Protein AF-0000000075267351 (afdb_homodimer)

Secondary structure (DSSP, 8-state):
----------EEEEEE-TT-HHHHHHHHHHHHHHHHTTTTSEEEEEETTT-HHHHHHTT--SSSEEEEE-SSS-PPEEE-S---HHHHHHHHHHHH-/----------EEEEEE-TT-HHHHHHHHHHHHHHHHTTTTSEEEEEETTT-HHHHHHTT--SSSEEEEE-SSSPPPEEE-S---HHHHHHHHHHHH-

Structure (mmCIF, N/CA/C/O backbone):
data_AF-0000000075267351-model_v1
#
loop_
_entity.id
_entity.type
_entity.pdbx_description
1 polymer 'Thioredoxin domain-containing protein'
#
loop_
_atom_site.group_PDB
_atom_site.id
_atom_site.type_symbol
_atom_site.label_atom_id
_atom_site.label_alt_id
_atom_site.label_comp_id
_atom_site.label_asym_id
_atom_site.label_entity_id
_atom_site.label_seq_id
_atom_site.pdbx_PDB_ins_code
_atom_site.Cartn_x
_atom_site.Cartn_y
_atom_site.Cartn_z
_atom_site.occupancy
_atom_site.B_iso_or_equiv
_atom_site.auth_seq_id
_atom_site.auth_comp_id
_atom_site.auth_asym_id
_atom_site.auth_atom_id
_atom_site.pdbx_PDB_model_num
ATOM 1 N N . MET A 1 1 ? -15.008 -10.492 29.344 1 23.08 1 MET A N 1
ATOM 2 C CA . MET A 1 1 ? -14.586 -9.211 28.797 1 23.08 1 MET A CA 1
ATOM 3 C C . MET A 1 1 ? -14.008 -9.391 27.391 1 23.08 1 MET A C 1
ATOM 5 O O . MET A 1 1 ? -13.094 -10.188 27.188 1 23.08 1 MET A O 1
ATOM 9 N N . LYS A 1 2 ? -14.828 -9.508 26.359 1 26.88 2 LYS A N 1
ATOM 10 C CA . LYS A 1 2 ? -14.609 -10.023 25.016 1 26.88 2 LYS A CA 1
ATOM 11 C C . LYS A 1 2 ? -13.398 -9.359 24.359 1 26.88 2 LYS A C 1
ATOM 13 O O . LYS A 1 2 ? -13.32 -8.133 24.297 1 26.88 2 LYS A O 1
ATOM 18 N N . GLU A 1 3 ? -12.188 -9.766 24.688 1 32.81 3 GLU A N 1
ATOM 19 C CA . GLU A 1 3 ? -10.93 -9.273 24.125 1 32.81 3 GLU A CA 1
ATOM 20 C C . GLU A 1 3 ? -11.078 -8.945 22.641 1 32.81 3 GLU A C 1
ATOM 22 O O . GLU A 1 3 ? -11.406 -9.82 21.844 1 32.81 3 GLU A O 1
ATOM 27 N N . ILE A 1 4 ? -11.812 -8.008 22.297 1 32.66 4 ILE A N 1
ATOM 28 C CA . ILE A 1 4 ? -12.008 -7.523 20.922 1 32.66 4 ILE A CA 1
ATOM 29 C C . ILE A 1 4 ? -10.68 -7.555 20.172 1 32.66 4 ILE A C 1
ATOM 31 O O . ILE A 1 4 ? -9.734 -6.852 20.547 1 32.66 4 ILE A O 1
ATOM 35 N N . ALA A 1 5 ? -10.172 -8.711 19.938 1 37.56 5 ALA A N 1
ATOM 36 C CA . ALA A 1 5 ? -8.992 -8.977 19.109 1 37.56 5 ALA A CA 1
ATOM 37 C C . ALA A 1 5 ? -8.781 -7.863 18.094 1 37.56 5 ALA A C 1
ATOM 39 O O . ALA A 1 5 ? -9.648 -7.609 17.25 1 37.56 5 ALA A O 1
ATOM 40 N N . ALA A 1 6 ? -8.344 -6.777 18.438 1 43.5 6 ALA A N 1
ATOM 41 C CA . ALA A 1 6 ? -7.973 -5.664 17.562 1 43.5 6 ALA A CA 1
ATOM 42 C C . ALA A 1 6 ? -7.484 -6.164 16.203 1 43.5 6 ALA A C 1
ATOM 44 O O . ALA A 1 6 ? -6.48 -6.879 16.125 1 43.5 6 ALA A O 1
ATOM 45 N N . ASN A 1 7 ? -8.297 -6.965 15.344 1 47.75 7 ASN A N 1
ATOM 46 C CA . ASN A 1 7 ? -8.086 -7.66 14.078 1 47.75 7 ASN A CA 1
ATOM 47 C C . ASN A 1 7 ? -7.18 -6.863 13.148 1 47.75 7 ASN A C 1
ATOM 49 O O . ASN A 1 7 ? -7.66 -6.07 12.336 1 47.75 7 ASN A O 1
ATOM 53 N N . ASN A 1 8 ? -5.965 -6.547 13.492 1 60 8 ASN A N 1
ATOM 54 C CA . ASN A 1 8 ? -5 -5.883 12.617 1 60 8 ASN A CA 1
ATOM 55 C C . ASN A 1 8 ? -4.699 -6.715 11.383 1 60 8 ASN A C 1
ATOM 57 O O . ASN A 1 8 ? -4.344 -7.891 11.484 1 60 8 ASN A O 1
ATOM 61 N N . VAL A 1 9 ? -5.227 -6.297 10.133 1 77.75 9 VAL A N 1
ATOM 62 C CA . VAL A 1 9 ? -4.98 -6.977 8.867 1 77.75 9 VAL A CA 1
ATOM 63 C C . VAL A 1 9 ? -3.607 -6.578 8.328 1 77.75 9 VAL A C 1
ATOM 65 O O . VAL A 1 9 ? -3.318 -5.391 8.164 1 77.75 9 VAL A O 1
ATOM 68 N N . PRO A 1 10 ? -2.611 -7.523 8.266 1 86.94 10 PRO A N 1
ATOM 69 C CA . PRO A 1 10 ? -1.289 -7.195 7.727 1 86.94 10 PRO A CA 1
ATOM 70 C C . PRO A 1 10 ? -1.344 -6.719 6.277 1 86.94 10 PRO A C 1
ATOM 72 O O . PRO A 1 10 ? -2.377 -6.852 5.617 1 86.94 10 PRO A O 1
ATOM 75 N N . TRP A 1 11 ? -0.287 -6.051 5.879 1 89.75 11 TRP A N 1
ATOM 76 C CA . TRP A 1 11 ? -0.122 -5.617 4.496 1 89.75 11 TRP A CA 1
ATOM 77 C C . TRP A 1 11 ? 0.966 -6.426 3.797 1 89.75 11 TRP A C 1
ATOM 79 O O . TRP A 1 11 ? 2.074 -6.566 4.316 1 89.75 11 TRP A O 1
ATOM 89 N N . PHE A 1 12 ? 0.62 -7.062 2.693 1 94.62 12 PHE A N 1
ATOM 90 C CA . PHE A 1 12 ? 1.574 -7.652 1.761 1 94.62 12 PHE A CA 1
ATOM 91 C C . PHE A 1 12 ? 1.818 -6.719 0.58 1 94.62 12 PHE A C 1
ATOM 93 O O . PHE A 1 12 ? 0.937 -6.531 -0.262 1 94.62 12 PHE A O 1
ATOM 100 N N . ILE A 1 13 ? 3.051 -6.113 0.562 1 96.25 13 ILE A N 1
ATOM 101 C CA . ILE A 1 13 ? 3.342 -5.004 -0.339 1 96.25 13 ILE A CA 1
ATOM 102 C C . ILE A 1 13 ? 4.332 -5.453 -1.408 1 96.25 13 ILE A C 1
ATOM 104 O O . ILE A 1 13 ? 5.344 -6.09 -1.098 1 96.25 13 ILE A O 1
ATOM 108 N N . LYS A 1 14 ? 3.982 -5.152 -2.645 1 98.12 14 LYS A N 1
ATOM 109 C CA . LYS A 1 14 ? 4.898 -5.297 -3.773 1 98.12 14 LYS A CA 1
ATOM 110 C C . LYS A 1 14 ? 5.578 -3.973 -4.105 1 98.12 14 LYS A C 1
ATOM 112 O O . LYS A 1 14 ? 4.914 -3.018 -4.52 1 98.12 14 LYS A O 1
ATOM 117 N N . PHE A 1 15 ? 6.859 -3.928 -3.875 1 98.06 15 PHE A N 1
ATOM 118 C CA . PHE A 1 15 ? 7.66 -2.814 -4.371 1 98.06 15 PHE A CA 1
ATOM 119 C C . PHE A 1 15 ? 8.094 -3.055 -5.812 1 98.06 15 PHE A C 1
ATOM 121 O O . PHE A 1 15 ? 8.695 -4.082 -6.121 1 98.06 15 PHE A O 1
ATOM 128 N N . TYR A 1 16 ? 7.773 -2.033 -6.672 1 97.69 16 TYR A N 1
ATOM 129 C CA . TYR A 1 16 ? 7.984 -2.299 -8.086 1 97.69 16 TYR A CA 1
ATOM 130 C C . TYR A 1 16 ? 8.383 -1.027 -8.828 1 97.69 16 TYR A C 1
ATOM 132 O O . TYR A 1 16 ? 8.438 0.052 -8.234 1 97.69 16 TYR A O 1
ATOM 140 N N . ALA A 1 17 ? 8.719 -1.258 -10.117 1 96.69 17 ALA A N 1
ATOM 141 C CA . ALA A 1 17 ? 8.852 -0.203 -11.117 1 96.69 17 ALA A CA 1
ATOM 142 C C . ALA A 1 17 ? 7.992 -0.497 -12.344 1 96.69 17 ALA A C 1
ATOM 144 O O . ALA A 1 17 ? 7.867 -1.651 -12.758 1 96.69 17 ALA A O 1
ATOM 145 N N . PRO A 1 18 ? 7.457 0.605 -12.906 1 93.62 18 PRO A N 1
ATOM 146 C CA . PRO A 1 18 ? 6.551 0.377 -14.039 1 93.62 18 PRO A CA 1
ATOM 147 C C . PRO A 1 18 ? 7.242 -0.29 -15.227 1 93.62 18 PRO A C 1
ATOM 149 O O . PRO A 1 18 ? 6.582 -0.925 -16.047 1 93.62 18 PRO A O 1
ATOM 152 N N . TRP A 1 19 ? 8.438 -0.189 -15.367 1 95.38 19 TRP A N 1
ATOM 153 C CA . TRP A 1 19 ? 9.172 -0.679 -16.516 1 95.38 19 TRP A CA 1
ATOM 154 C C . TRP A 1 19 ? 9.758 -2.061 -16.25 1 95.38 19 TRP A C 1
ATOM 156 O O . TRP A 1 19 ? 10.414 -2.645 -17.109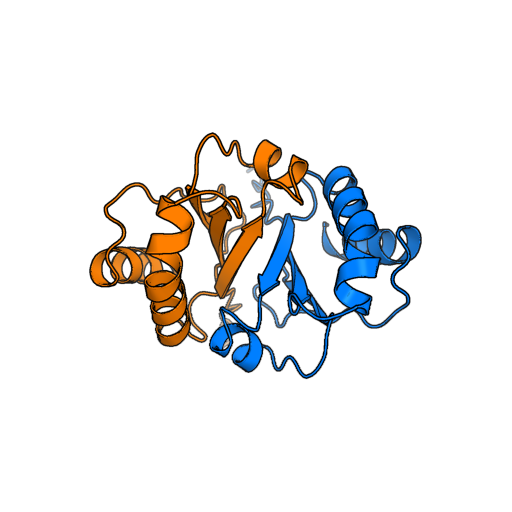 1 95.38 19 TRP A O 1
ATOM 166 N N . CYS A 1 20 ? 9.625 -2.629 -15.188 1 97.19 20 CYS A N 1
ATOM 167 C CA . CYS A 1 20 ? 10.227 -3.902 -14.812 1 97.19 20 CYS A CA 1
ATOM 168 C C . CYS A 1 20 ? 9.43 -5.07 -15.391 1 97.19 20 CYS A C 1
ATOM 170 O O . CYS A 1 20 ? 8.266 -5.262 -15.055 1 97.19 20 CYS A O 1
ATOM 172 N N . PRO A 1 21 ? 10.055 -5.91 -16.203 1 97.88 21 PRO A N 1
ATOM 173 C CA . PRO A 1 21 ? 9.32 -7.008 -16.844 1 97.88 21 PRO A CA 1
ATOM 174 C C . PRO A 1 21 ? 8.859 -8.062 -15.836 1 97.88 21 PRO A C 1
ATOM 176 O O . PRO A 1 21 ? 7.754 -8.602 -15.969 1 97.88 21 PRO A O 1
ATOM 179 N N . HIS A 1 22 ? 9.672 -8.422 -14.859 1 97.62 22 HIS A N 1
ATOM 180 C CA . HIS A 1 22 ? 9.266 -9.383 -13.844 1 97.62 22 HIS A CA 1
ATOM 181 C C . HIS A 1 22 ? 8.086 -8.859 -13.031 1 97.62 22 HIS A C 1
ATOM 183 O O . HIS A 1 22 ? 7.254 -9.633 -12.555 1 97.62 22 HIS A O 1
ATOM 189 N N . CYS A 1 23 ? 8.008 -7.605 -12.797 1 97.81 23 CYS A N 1
ATOM 190 C CA . CYS A 1 23 ? 6.871 -6.992 -12.117 1 97.81 23 CYS A CA 1
ATOM 191 C C . CYS A 1 23 ? 5.598 -7.145 -12.945 1 97.81 23 CYS A C 1
ATOM 193 O O . CYS A 1 23 ? 4.547 -7.504 -12.406 1 97.81 23 CYS A O 1
ATOM 195 N N . LYS A 1 24 ? 5.77 -6.863 -14.172 1 96.44 24 LYS A N 1
ATOM 196 C CA . LYS A 1 24 ? 4.613 -6.992 -15.062 1 96.44 24 LYS A CA 1
ATOM 197 C C . LYS A 1 24 ? 4.129 -8.438 -15.125 1 96.44 24 LYS A C 1
ATOM 199 O O . LYS A 1 24 ? 2.92 -8.688 -15.117 1 96.44 24 LYS A O 1
ATOM 204 N N . ASN A 1 25 ? 5.027 -9.344 -15.195 1 97.62 25 ASN A N 1
ATOM 205 C CA . ASN A 1 25 ? 4.68 -10.758 -15.242 1 97.62 25 ASN A CA 1
ATOM 206 C C . ASN A 1 25 ? 3.963 -11.203 -13.969 1 97.62 25 ASN A C 1
ATOM 208 O O . ASN A 1 25 ? 3.111 -12.094 -14.008 1 97.62 25 ASN A O 1
ATOM 212 N N . LEU A 1 26 ? 4.266 -10.648 -12.82 1 98.06 26 LEU A N 1
ATOM 213 C CA . LEU A 1 26 ? 3.707 -11.016 -11.531 1 98.06 26 LEU A CA 1
ATOM 214 C C . LEU A 1 26 ? 2.328 -10.391 -11.336 1 98.06 26 LEU A C 1
ATOM 216 O O . LEU A 1 26 ? 1.557 -10.836 -10.477 1 98.06 26 LEU A O 1
ATOM 220 N N . ALA A 1 27 ? 1.978 -9.453 -12.125 1 96.62 27 ALA A N 1
ATOM 221 C CA . ALA A 1 27 ? 0.805 -8.617 -11.891 1 96.62 27 ALA A CA 1
ATOM 222 C C . ALA A 1 27 ? -0.47 -9.453 -11.852 1 96.62 27 ALA A C 1
ATOM 224 O O . ALA A 1 27 ? -1.278 -9.328 -10.93 1 96.62 27 ALA A O 1
ATOM 225 N N . PRO A 1 28 ? -0.676 -10.383 -12.836 1 97.12 28 PRO A N 1
ATOM 226 C CA . PRO A 1 28 ? -1.907 -11.172 -12.773 1 97.12 28 PRO A CA 1
ATOM 227 C C . PRO A 1 28 ? -1.983 -12.047 -11.523 1 97.12 28 PRO A C 1
ATOM 229 O O . PRO A 1 28 ? -3.053 -12.18 -10.922 1 97.12 28 PRO A O 1
ATOM 232 N N . THR A 1 29 ? -0.921 -12.656 -11.141 1 98.31 29 THR A N 1
ATOM 233 C CA . THR A 1 29 ? -0.875 -13.484 -9.945 1 98.31 29 THR A CA 1
ATOM 234 C C . THR A 1 29 ? -1.127 -12.648 -8.695 1 98.31 29 THR A C 1
ATOM 236 O O . THR A 1 29 ? -1.833 -13.078 -7.781 1 98.31 29 THR A O 1
ATOM 239 N N . TRP A 1 30 ? -0.556 -11.484 -8.68 1 97.81 30 TRP A N 1
ATOM 240 C CA . TRP A 1 30 ? -0.737 -10.555 -7.566 1 97.81 30 TRP A CA 1
ATOM 241 C C . TRP A 1 30 ? -2.205 -10.18 -7.41 1 97.81 30 TRP A C 1
ATOM 243 O O . TRP A 1 30 ? -2.729 -10.148 -6.293 1 97.81 30 TRP A O 1
ATOM 253 N N . THR A 1 31 ? -2.855 -9.945 -8.523 1 96.56 31 THR A N 1
ATOM 254 C CA . THR A 1 31 ? -4.273 -9.602 -8.539 1 96.56 31 THR A CA 1
ATOM 255 C C . THR A 1 31 ? -5.117 -10.773 -8.039 1 96.56 31 THR A C 1
ATOM 257 O O . THR A 1 31 ? -6.023 -10.586 -7.227 1 96.56 31 THR A O 1
ATOM 260 N N . GLU A 1 32 ? -4.828 -11.93 -8.539 1 97.5 32 GLU A N 1
ATOM 261 C CA . GLU A 1 32 ? -5.559 -13.117 -8.109 1 97.5 32 GLU A CA 1
ATOM 262 C C . GLU A 1 32 ? -5.355 -13.383 -6.621 1 97.5 32 GLU A C 1
ATOM 264 O O . GLU A 1 32 ? -6.309 -13.688 -5.906 1 97.5 32 GLU A O 1
ATOM 269 N N . MET A 1 33 ? -4.16 -13.281 -6.137 1 97.81 33 MET A N 1
ATOM 270 C CA . MET A 1 33 ? -3.85 -13.461 -4.723 1 97.81 33 MET A CA 1
ATOM 271 C C . MET A 1 33 ? -4.656 -12.492 -3.859 1 97.81 33 MET A C 1
ATOM 273 O O . MET A 1 33 ? -5.227 -12.891 -2.84 1 97.81 33 MET A O 1
ATOM 277 N N . ALA A 1 34 ? -4.688 -11.25 -4.297 1 96.38 34 ALA A N 1
ATOM 278 C CA . ALA A 1 34 ? -5.426 -10.234 -3.551 1 96.38 34 ALA A CA 1
ATOM 279 C C . ALA A 1 34 ? -6.895 -10.633 -3.393 1 96.38 34 ALA A C 1
ATOM 281 O O . ALA A 1 34 ? -7.477 -10.453 -2.32 1 96.38 34 ALA A O 1
ATOM 282 N N . SER A 1 35 ? -7.453 -11.156 -4.426 1 95.75 35 SER A N 1
ATOM 283 C CA . SER A 1 35 ? -8.852 -11.57 -4.387 1 95.75 35 SER A CA 1
ATOM 284 C C . SER A 1 35 ? -9.07 -12.688 -3.371 1 95.75 35 SER A C 1
ATOM 286 O O . SER A 1 35 ? -10.094 -12.711 -2.682 1 95.75 35 SER A O 1
ATOM 288 N N . GLN A 1 36 ? -8.148 -13.492 -3.195 1 95.94 36 GLN A N 1
ATOM 289 C CA . GLN A 1 36 ? -8.289 -14.648 -2.322 1 95.94 36 GLN A CA 1
ATOM 290 C C . GLN A 1 36 ? -7.988 -14.289 -0.871 1 95.94 36 GLN A C 1
ATOM 292 O O . GLN A 1 36 ? -8.359 -15.016 0.049 1 95.94 36 GLN A O 1
ATOM 297 N N . LEU A 1 37 ? -7.324 -13.203 -0.691 1 94.44 37 LEU A N 1
ATOM 298 C CA . LEU A 1 37 ? -6.891 -12.82 0.649 1 94.44 37 LEU A CA 1
ATOM 299 C C . LEU A 1 37 ? -7.82 -11.766 1.241 1 94.44 37 LEU A C 1
ATOM 301 O O . LEU A 1 37 ? -7.523 -11.188 2.289 1 94.44 37 LEU A O 1
ATOM 305 N N . ARG A 1 38 ? -8.844 -11.508 0.549 1 88.75 38 ARG A N 1
ATOM 306 C CA . ARG A 1 38 ? -9.773 -10.461 0.962 1 88.75 38 ARG A CA 1
ATOM 307 C C . ARG A 1 38 ? -10.117 -10.586 2.441 1 88.75 38 ARG A C 1
ATOM 309 O O . ARG A 1 38 ? -10.492 -11.664 2.908 1 88.75 38 ARG A O 1
ATOM 316 N N . GLY A 1 39 ? -9.906 -9.516 3.141 1 83.94 39 GLY A N 1
ATOM 317 C CA . GLY A 1 39 ? -10.289 -9.477 4.543 1 83.94 39 GLY A CA 1
ATOM 318 C C . GLY A 1 39 ? -9.258 -10.102 5.461 1 83.94 39 GLY A C 1
ATOM 319 O O . GLY A 1 39 ? -9.359 -9.984 6.684 1 83.94 39 GLY A O 1
ATOM 320 N N . GLN A 1 40 ? -8.25 -10.766 5.016 1 87.44 40 GLN A N 1
ATOM 321 C CA . GLN A 1 40 ? -7.262 -11.477 5.82 1 87.44 40 GLN A CA 1
ATOM 322 C C . GLN A 1 40 ? -5.906 -10.773 5.766 1 87.44 40 GLN A C 1
ATOM 324 O O . GLN A 1 40 ? -5.215 -10.672 6.781 1 87.44 40 GLN A O 1
ATOM 329 N N . VAL A 1 41 ? -5.508 -10.414 4.602 1 90.56 41 VAL A N 1
ATOM 330 C CA . VAL A 1 41 ? -4.266 -9.695 4.32 1 90.56 41 VAL A CA 1
ATOM 331 C C . VAL A 1 41 ? -4.527 -8.586 3.307 1 90.56 41 VAL A C 1
ATOM 333 O O . VAL A 1 41 ? -5.16 -8.82 2.273 1 90.56 41 VAL A O 1
ATOM 336 N N . ASN A 1 42 ? -4.152 -7.418 3.637 1 88.88 42 ASN A N 1
ATOM 337 C CA . ASN A 1 42 ? -4.176 -6.355 2.635 1 88.88 42 ASN A CA 1
ATOM 338 C C . ASN A 1 42 ? -3.047 -6.523 1.621 1 88.88 42 ASN A C 1
ATOM 340 O O . ASN A 1 42 ? -1.92 -6.859 1.989 1 88.88 42 ASN A O 1
ATOM 344 N N . VAL A 1 43 ? -3.463 -6.336 0.381 1 94.25 43 VAL A N 1
ATOM 345 C CA . VAL A 1 43 ? -2.48 -6.402 -0.695 1 94.25 43 VAL A CA 1
ATOM 346 C C . VAL A 1 43 ? -2.332 -5.027 -1.346 1 94.25 43 VAL A C 1
ATOM 348 O O . VAL A 1 43 ? -3.328 -4.371 -1.655 1 94.25 43 VAL A O 1
ATOM 351 N N . GLY A 1 44 ? -1.095 -4.539 -1.449 1 94.88 44 GLY A N 1
ATOM 352 C CA . GLY A 1 44 ? -0.835 -3.24 -2.049 1 94.88 44 GLY A CA 1
ATOM 353 C C . GLY A 1 44 ? 0.464 -3.193 -2.832 1 94.88 44 GLY A C 1
ATOM 354 O O . GLY A 1 44 ? 1.121 -4.219 -3.016 1 94.88 44 GLY A O 1
ATOM 355 N N . GLU A 1 45 ? 0.746 -2.01 -3.35 1 95.44 45 GLU A N 1
ATOM 356 C CA . GLU A 1 45 ? 1.968 -1.798 -4.121 1 95.44 45 GLU A CA 1
ATOM 357 C C . GLU A 1 45 ? 2.58 -0.433 -3.82 1 95.44 45 GLU A C 1
ATOM 359 O O . GLU A 1 45 ? 1.873 0.5 -3.436 1 95.44 45 GLU A O 1
ATOM 364 N N . VAL A 1 46 ? 3.844 -0.425 -3.98 1 95.19 46 VAL A N 1
ATOM 365 C CA . VAL A 1 46 ? 4.598 0.825 -3.932 1 95.19 46 VAL A CA 1
ATOM 366 C C . VAL A 1 46 ? 5.438 0.973 -5.199 1 95.19 46 VAL A C 1
ATOM 368 O O . VAL A 1 46 ? 6.289 0.13 -5.484 1 95.19 46 VAL A O 1
ATOM 371 N N . ASN A 1 47 ? 5.137 2.062 -5.973 1 95.06 47 ASN A N 1
ATOM 372 C CA . ASN A 1 47 ? 5.941 2.436 -7.129 1 95.06 47 ASN A CA 1
ATOM 373 C C . ASN A 1 47 ? 7.227 3.15 -6.711 1 95.06 47 ASN A C 1
ATOM 375 O O . ASN A 1 47 ? 7.188 4.301 -6.273 1 95.06 47 ASN A O 1
ATOM 379 N N . CYS A 1 48 ? 8.328 2.545 -6.926 1 96.44 48 CYS A N 1
ATOM 380 C CA . CYS A 1 48 ? 9.594 3.078 -6.418 1 96.44 48 CYS A CA 1
ATOM 381 C C . CYS A 1 48 ? 10.086 4.223 -7.293 1 96.44 48 CYS A C 1
ATOM 383 O O . CYS A 1 48 ? 10.945 5 -6.875 1 96.44 48 CYS A O 1
ATOM 385 N N . ASP A 1 49 ? 9.562 4.324 -8.523 1 94.19 49 ASP A N 1
ATOM 386 C CA . ASP A 1 49 ? 9.859 5.508 -9.32 1 94.19 49 ASP A CA 1
ATOM 387 C C . ASP A 1 49 ? 9.164 6.742 -8.75 1 94.19 49 ASP A C 1
ATOM 389 O O . ASP A 1 49 ? 9.727 7.84 -8.758 1 94.19 49 ASP A O 1
ATOM 393 N N . ALA A 1 50 ? 8.016 6.543 -8.273 1 91.56 50 ALA A N 1
ATOM 394 C CA . ALA A 1 50 ? 7.195 7.645 -7.785 1 91.56 50 ALA A CA 1
ATOM 395 C C . ALA A 1 50 ? 7.516 7.957 -6.324 1 91.56 50 ALA A C 1
ATOM 397 O O . ALA A 1 50 ? 7.449 9.117 -5.902 1 91.56 50 ALA A O 1
ATOM 398 N N . LEU A 1 51 ? 7.816 6.934 -5.582 1 95.12 51 LEU A N 1
ATOM 399 C CA . LEU A 1 51 ? 8.031 7.07 -4.145 1 95.12 51 LEU A CA 1
ATOM 400 C C . LEU A 1 51 ? 9.406 6.547 -3.75 1 95.12 51 LEU A C 1
ATOM 402 O O . LEU A 1 51 ? 9.516 5.617 -2.949 1 95.12 51 LEU A O 1
ATOM 406 N N . PRO A 1 52 ? 10.43 7.203 -4.262 1 94.06 52 PRO A N 1
ATOM 407 C CA . PRO A 1 52 ? 11.781 6.688 -4.031 1 94.06 52 PRO A CA 1
ATOM 408 C C . PRO A 1 52 ? 12.164 6.672 -2.555 1 94.06 52 PRO A C 1
ATOM 410 O O . PRO A 1 52 ? 12.875 5.77 -2.107 1 94.06 52 PRO A O 1
ATOM 413 N N . THR A 1 53 ? 11.711 7.594 -1.752 1 91.94 53 THR A N 1
ATOM 414 C CA . THR A 1 53 ? 12.086 7.676 -0.346 1 91.94 53 THR A CA 1
ATOM 415 C C . THR A 1 53 ? 11.5 6.508 0.442 1 91.94 53 THR A C 1
ATOM 417 O O . THR A 1 53 ? 12.141 5.988 1.357 1 91.94 53 THR A O 1
ATOM 420 N N . VAL A 1 54 ? 10.281 6.152 0.167 1 92.56 54 VAL A N 1
ATOM 421 C CA . VAL A 1 54 ? 9.68 4.984 0.797 1 92.56 54 VAL A CA 1
ATOM 422 C C . VAL A 1 54 ? 10.5 3.738 0.483 1 92.56 54 VAL A C 1
ATOM 424 O O . VAL A 1 54 ? 10.82 2.953 1.38 1 92.56 54 VAL A O 1
ATOM 427 N N . CYS A 1 55 ? 10.898 3.621 -0.76 1 96.06 55 CYS A N 1
ATOM 428 C CA . CYS A 1 55 ? 11.656 2.451 -1.193 1 96.06 55 CYS A CA 1
ATOM 429 C C . CYS A 1 55 ? 13.047 2.443 -0.573 1 96.06 55 CYS A C 1
ATOM 431 O O . CYS A 1 55 ? 13.578 1.383 -0.241 1 96.06 55 CYS A O 1
ATOM 433 N N . GLU A 1 56 ? 13.609 3.607 -0.449 1 94.69 56 GLU A N 1
ATOM 434 C CA . GLU A 1 56 ? 14.883 3.713 0.251 1 94.69 56 GLU A CA 1
ATOM 435 C C . GLU A 1 56 ? 14.75 3.293 1.712 1 94.69 56 GLU A C 1
ATOM 437 O O . GLU A 1 56 ? 15.609 2.584 2.242 1 94.69 56 GLU A O 1
ATOM 442 N N . THR A 1 57 ? 13.727 3.67 2.395 1 91.06 57 THR A N 1
ATOM 443 C CA . THR A 1 57 ? 13.484 3.365 3.799 1 91.06 57 THR A CA 1
ATOM 444 C C . THR A 1 57 ? 13.461 1.858 4.031 1 91.06 57 THR A C 1
ATOM 446 O O . THR A 1 57 ? 13.945 1.374 5.055 1 91.06 57 THR A O 1
ATOM 449 N N . TYR A 1 58 ? 12.961 1.145 3.082 1 93.06 58 TYR A N 1
ATOM 450 C CA . TYR A 1 58 ? 12.812 -0.297 3.258 1 93.06 58 TYR A CA 1
ATOM 451 C C . TYR A 1 58 ? 13.891 -1.049 2.482 1 93.06 58 TYR A C 1
ATOM 453 O O . TYR A 1 58 ? 13.773 -2.254 2.254 1 93.06 58 TYR A O 1
ATOM 461 N N . GLU A 1 59 ? 14.867 -0.306 1.947 1 95.38 59 GLU A N 1
ATOM 462 C CA . GLU A 1 59 ? 16.078 -0.861 1.355 1 95.38 59 GLU A CA 1
ATOM 463 C C . GLU A 1 59 ? 15.758 -1.742 0.153 1 95.38 59 GLU A C 1
ATOM 465 O O . GLU A 1 59 ? 16.266 -2.859 0.041 1 95.38 59 GLU A O 1
ATOM 470 N N . ILE A 1 60 ? 14.945 -1.179 -0.666 1 97.25 60 ILE A N 1
ATOM 471 C CA . ILE A 1 60 ? 14.609 -1.891 -1.895 1 97.25 60 ILE A CA 1
ATOM 472 C C . ILE A 1 60 ? 15.773 -1.806 -2.875 1 97.25 60 ILE A C 1
ATOM 474 O O . ILE A 1 60 ? 16.188 -0.711 -3.27 1 97.25 60 ILE A O 1
ATOM 478 N N . ARG A 1 61 ? 16.312 -2.965 -3.336 1 96.56 61 ARG A N 1
ATOM 479 C CA . ARG A 1 61 ? 17.484 -3.008 -4.195 1 96.56 61 ARG A CA 1
ATOM 480 C C . ARG A 1 61 ? 17.156 -3.646 -5.539 1 96.56 61 ARG A C 1
ATOM 482 O O . ARG A 1 61 ? 18.016 -3.711 -6.426 1 96.56 61 ARG A O 1
ATOM 489 N N . GLY A 1 62 ? 15.984 -4.113 -5.738 1 97.5 62 GLY A N 1
ATOM 490 C CA . GLY A 1 62 ? 15.516 -4.758 -6.953 1 97.5 62 GLY A CA 1
ATOM 491 C C . GLY A 1 62 ? 14.008 -4.902 -7.008 1 97.5 62 GLY A C 1
ATOM 492 O O . GLY A 1 62 ? 13.32 -4.68 -6.008 1 97.5 62 GLY A O 1
ATOM 493 N N . PHE A 1 63 ? 13.586 -5.332 -8.289 1 97.94 63 PHE A N 1
ATOM 494 C CA . PHE A 1 63 ? 12.141 -5.398 -8.469 1 97.94 63 PHE A CA 1
ATOM 495 C C . PHE A 1 63 ? 11.734 -6.738 -9.07 1 97.94 63 PHE A C 1
ATOM 497 O O . PHE A 1 63 ? 12.469 -7.32 -9.867 1 97.94 63 PHE A O 1
ATOM 504 N N . PRO A 1 64 ? 10.547 -7.234 -8.727 1 98.44 64 PRO A N 1
ATOM 505 C CA . PRO A 1 64 ? 9.812 -6.77 -7.551 1 98.44 64 PRO A CA 1
ATOM 506 C C . PRO A 1 64 ? 10.422 -7.258 -6.242 1 98.44 64 PRO A C 1
ATOM 508 O O . PRO A 1 64 ? 11.094 -8.289 -6.215 1 98.44 64 PRO A O 1
ATOM 511 N N . THR A 1 65 ? 10.375 -6.449 -5.188 1 98.56 65 THR A N 1
ATOM 512 C CA . THR A 1 65 ? 10.594 -6.879 -3.811 1 98.56 65 THR A CA 1
ATOM 513 C C . THR A 1 65 ? 9.266 -6.969 -3.061 1 98.56 65 THR A C 1
ATOM 515 O O . THR A 1 65 ? 8.445 -6.055 -3.129 1 98.56 65 THR A O 1
ATOM 518 N N . LEU A 1 66 ? 9.008 -8.148 -2.455 1 98.25 66 LEU A N 1
ATOM 519 C CA . LEU A 1 66 ? 7.762 -8.414 -1.739 1 98.25 66 LEU A CA 1
ATOM 520 C C . LEU A 1 66 ? 8 -8.461 -0.234 1 98.25 66 LEU A C 1
ATOM 522 O O . LEU A 1 66 ? 8.867 -9.195 0.24 1 98.25 66 LEU A O 1
ATOM 526 N N . LYS A 1 67 ? 7.258 -7.633 0.579 1 95.94 67 LYS A N 1
ATOM 527 C CA . LYS A 1 67 ? 7.426 -7.594 2.029 1 95.94 67 LYS A CA 1
ATOM 528 C C . LYS A 1 67 ? 6.074 -7.656 2.738 1 95.94 67 LYS A C 1
ATOM 530 O O . LYS A 1 67 ? 5.105 -7.031 2.297 1 95.94 67 LYS A O 1
ATOM 535 N N . MET A 1 68 ? 6.055 -8.453 3.852 1 93.94 68 MET A N 1
ATOM 536 C CA . MET A 1 68 ? 4.906 -8.531 4.746 1 93.94 68 MET A CA 1
ATOM 537 C C . MET A 1 68 ? 5.078 -7.602 5.941 1 93.94 68 MET A C 1
ATOM 539 O O . MET A 1 68 ? 6.062 -7.703 6.68 1 93.94 68 MET A O 1
ATOM 543 N N . PHE A 1 69 ? 4.172 -6.672 5.961 1 88.19 69 PHE A N 1
ATOM 544 C CA . PHE A 1 69 ? 4.164 -5.75 7.09 1 88.19 69 PHE A CA 1
ATOM 545 C C . PHE A 1 69 ? 3.143 -6.188 8.133 1 88.19 69 PHE A C 1
ATOM 547 O O . PHE A 1 69 ? 1.954 -6.305 7.836 1 88.19 69 PHE A O 1
ATOM 554 N N . GLY A 1 70 ? 3.77 -6.594 9.336 1 76.25 70 GLY A N 1
ATOM 555 C CA . GLY A 1 70 ? 2.998 -7.234 10.391 1 76.25 70 GLY A CA 1
ATOM 556 C C . GLY A 1 70 ? 2.154 -6.258 11.188 1 76.25 70 GLY A C 1
ATOM 557 O O . GLY A 1 70 ? 2.154 -5.055 10.906 1 76.25 70 GLY A O 1
ATOM 558 N N . GLN A 1 71 ? 1.495 -6.973 12.055 1 62.84 71 GLN A N 1
ATOM 559 C CA . GLN A 1 71 ? 0.583 -6.34 13 1 62.84 71 GLN A CA 1
ATOM 560 C C . GLN A 1 71 ? 1.347 -5.68 14.141 1 62.84 71 GLN A C 1
ATOM 562 O O . GLN A 1 71 ? 0.917 -4.656 14.672 1 62.84 71 GLN A O 1
ATOM 567 N N . ASP A 1 72 ? 2.451 -6.363 14.398 1 57.75 72 ASP A N 1
ATOM 568 C CA . ASP A 1 72 ? 3.084 -5.984 15.664 1 57.75 72 ASP A CA 1
ATOM 569 C C . ASP A 1 72 ? 4.098 -4.863 15.453 1 57.75 72 ASP A C 1
ATOM 571 O O . ASP A 1 72 ? 4.82 -4.492 16.375 1 57.75 72 ASP A O 1
ATOM 575 N N . GLY A 1 73 ? 3.93 -4.137 14.367 1 56.72 73 GLY A N 1
ATOM 576 C CA . GLY A 1 73 ? 4.836 -3.012 14.195 1 56.72 73 GLY A CA 1
ATOM 577 C C . GLY A 1 73 ? 6.281 -3.434 14.016 1 56.72 73 GLY A C 1
ATOM 578 O O . GLY A 1 73 ? 7.188 -2.604 14.094 1 56.72 73 GLY A O 1
ATOM 579 N N . GLY A 1 74 ? 6.531 -4.762 13.969 1 65.38 74 GLY A N 1
ATOM 580 C CA . GLY A 1 74 ? 7.914 -5.164 13.773 1 65.38 74 GLY A CA 1
ATOM 581 C C . GLY A 1 74 ? 8.414 -4.922 12.359 1 65.38 74 GLY A C 1
ATOM 582 O O . GLY A 1 74 ? 7.734 -4.273 11.562 1 65.38 74 GLY A O 1
ATOM 583 N N . GLU A 1 75 ? 9.711 -5.141 12.094 1 80.5 75 GLU A N 1
ATOM 584 C CA . GLU A 1 75 ? 10.312 -5.09 10.766 1 80.5 75 GLU A CA 1
ATOM 585 C C . GLU A 1 75 ? 9.555 -5.977 9.781 1 80.5 75 GLU A C 1
ATOM 587 O O . GLU A 1 75 ? 9.133 -7.082 10.133 1 80.5 75 GLU A O 1
ATOM 592 N N . PRO A 1 76 ? 9.328 -5.387 8.586 1 89.44 76 PRO A N 1
ATOM 593 C CA . PRO A 1 76 ? 8.672 -6.238 7.586 1 89.44 76 PRO A CA 1
ATOM 594 C C . PRO A 1 76 ? 9.492 -7.48 7.246 1 89.44 76 PRO A C 1
ATOM 596 O O . PRO A 1 76 ? 10.719 -7.469 7.359 1 89.44 76 PRO A O 1
ATOM 599 N N . VAL A 1 77 ? 8.766 -8.516 6.93 1 92.69 77 VAL A N 1
ATOM 600 C CA . VAL A 1 77 ? 9.383 -9.766 6.484 1 92.69 77 VAL A CA 1
ATOM 601 C C . VAL A 1 77 ? 9.438 -9.797 4.961 1 92.69 77 VAL A C 1
ATOM 603 O O . VAL A 1 77 ? 8.414 -9.641 4.293 1 92.69 77 VAL A O 1
ATOM 606 N N . GLN A 1 78 ? 10.656 -10.031 4.445 1 96.06 78 GLN A N 1
ATOM 607 C CA . GLN A 1 78 ? 10.805 -10.094 2.996 1 96.06 78 GLN A CA 1
ATOM 608 C C . GLN A 1 78 ? 10.539 -11.5 2.477 1 96.06 78 GLN A C 1
ATOM 610 O O . GLN A 1 78 ? 11.008 -12.484 3.055 1 96.06 78 GLN A O 1
ATOM 615 N N . TYR A 1 79 ? 9.695 -11.609 1.521 1 97.88 79 TYR A N 1
ATOM 616 C CA . TYR A 1 79 ? 9.461 -12.867 0.823 1 97.88 79 TYR A CA 1
ATOM 617 C C . TYR A 1 79 ? 10.5 -13.086 -0.269 1 97.88 79 TYR A C 1
ATOM 619 O O . TYR A 1 79 ? 10.711 -12.219 -1.119 1 97.88 79 TYR A O 1
ATOM 627 N N . THR A 1 80 ? 11.156 -14.289 -0.358 1 97.44 80 THR A N 1
ATOM 628 C CA . THR A 1 80 ? 12.258 -14.508 -1.295 1 97.44 80 THR A CA 1
ATOM 629 C C . THR A 1 80 ? 12.07 -15.82 -2.0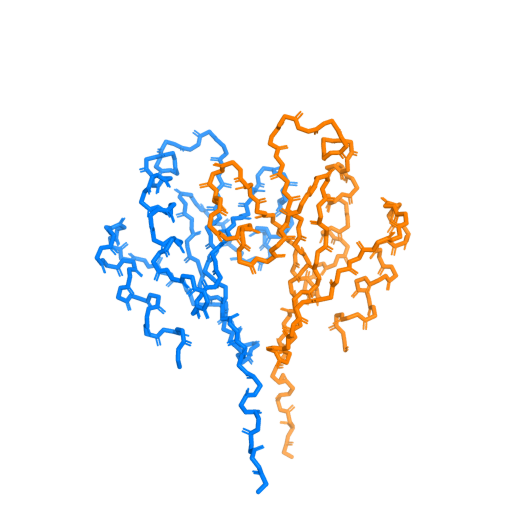45 1 97.44 80 THR A C 1
ATOM 631 O O . THR A 1 80 ? 12.953 -16.25 -2.789 1 97.44 80 THR A O 1
ATOM 634 N N . SER A 1 81 ? 11 -16.469 -1.964 1 97 81 SER A N 1
ATOM 635 C CA . SER A 1 81 ? 10.75 -17.75 -2.643 1 97 81 SER A CA 1
ATOM 636 C C . SER A 1 81 ? 10.094 -17.516 -4 1 97 81 SER A C 1
ATOM 638 O O . SER A 1 81 ? 10.039 -16.391 -4.496 1 97 81 SER A O 1
ATOM 640 N N . ASP A 1 82 ? 9.703 -18.625 -4.648 1 97.19 82 ASP A N 1
ATOM 641 C CA . ASP A 1 82 ? 9.102 -18.484 -5.969 1 97.19 82 ASP A CA 1
ATOM 642 C C . ASP A 1 82 ? 7.793 -17.703 -5.898 1 97.19 82 ASP A C 1
ATOM 644 O O . ASP A 1 82 ? 7.125 -17.688 -4.859 1 97.19 82 ASP A O 1
ATOM 648 N N . ARG A 1 83 ? 7.41 -17.219 -6.988 1 97.69 83 ARG A N 1
ATOM 649 C CA . ARG A 1 83 ? 6.309 -16.266 -6.973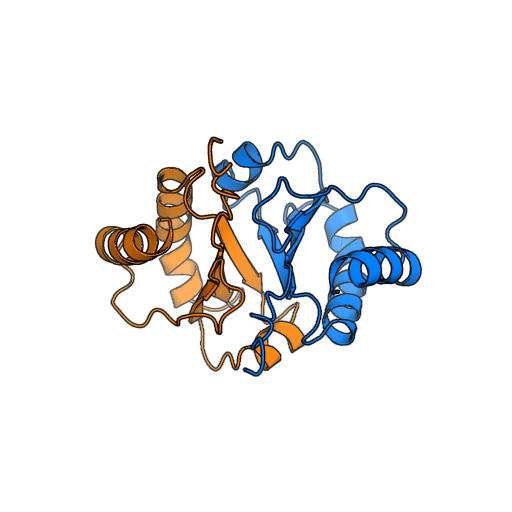 1 97.69 83 ARG A CA 1
ATOM 650 C C . ARG A 1 83 ? 5.062 -16.859 -7.629 1 97.69 83 ARG A C 1
ATOM 652 O O . ARG A 1 83 ? 4.312 -16.141 -8.297 1 97.69 83 ARG A O 1
ATOM 659 N N . SER A 1 84 ? 4.918 -18.156 -7.449 1 98.31 84 SER A N 1
ATOM 660 C CA . SER A 1 84 ? 3.656 -18.781 -7.828 1 98.31 84 SER A CA 1
ATOM 661 C C . SER A 1 84 ? 2.537 -18.406 -6.867 1 98.31 84 SER A C 1
ATOM 663 O O . SER A 1 84 ? 2.793 -18.078 -5.707 1 98.31 84 SER A O 1
ATOM 665 N N . LEU A 1 85 ? 1.312 -18.547 -7.418 1 98.44 85 LEU A N 1
ATOM 666 C CA . LEU A 1 85 ? 0.169 -18.25 -6.566 1 98.44 85 LEU A CA 1
ATOM 667 C C . LEU A 1 85 ? 0.176 -19.109 -5.312 1 98.44 85 LEU A C 1
ATOM 669 O O . LEU A 1 85 ? -0.049 -18.609 -4.207 1 98.44 85 LEU A O 1
ATOM 673 N N . VAL A 1 86 ? 0.431 -20.344 -5.473 1 98.31 86 VAL A N 1
ATOM 674 C CA . VAL A 1 86 ? 0.406 -21.281 -4.359 1 98.31 86 VAL A CA 1
ATOM 675 C C . VAL A 1 86 ? 1.42 -20.859 -3.299 1 98.31 86 VAL A C 1
ATOM 677 O O . VAL A 1 86 ? 1.097 -20.812 -2.109 1 98.31 86 VAL A O 1
ATOM 680 N N . SER A 1 87 ? 2.65 -20.562 -3.682 1 98.56 87 SER A N 1
ATOM 681 C CA . SER A 1 87 ? 3.707 -20.188 -2.744 1 98.56 87 SER A CA 1
ATOM 682 C C . SER A 1 87 ? 3.402 -18.859 -2.062 1 98.56 87 SER A C 1
ATOM 684 O O . SER A 1 87 ? 3.621 -18.719 -0.858 1 98.56 87 SER A O 1
ATOM 686 N N . LEU A 1 88 ? 2.918 -17.906 -2.824 1 98.5 88 LEU A N 1
ATOM 687 C CA . LEU A 1 88 ? 2.574 -16.609 -2.26 1 98.5 88 LEU A CA 1
ATOM 688 C C . LEU A 1 88 ? 1.437 -16.734 -1.253 1 98.5 88 LEU A C 1
ATOM 690 O O . LEU A 1 88 ? 1.473 -16.109 -0.187 1 98.5 88 LEU A O 1
ATOM 694 N N . MET A 1 89 ? 0.456 -17.547 -1.602 1 98 89 MET A N 1
ATOM 695 C CA . MET A 1 89 ? -0.677 -17.766 -0.707 1 98 89 MET A CA 1
ATOM 696 C C . MET A 1 89 ? -0.228 -18.438 0.588 1 98 89 MET A C 1
ATOM 698 O O . MET A 1 89 ? -0.692 -18.078 1.671 1 98 89 MET A O 1
ATOM 702 N N . LYS A 1 90 ? 0.597 -19.359 0.501 1 97.31 90 LYS A N 1
ATOM 703 C CA . LYS A 1 90 ? 1.114 -20.031 1.694 1 97.31 90 LYS A CA 1
ATOM 704 C C . LYS A 1 90 ? 1.808 -19.031 2.621 1 97.31 90 LYS A C 1
ATOM 706 O O . LYS A 1 90 ? 1.555 -19.016 3.826 1 97.31 90 LYS A O 1
ATOM 711 N N . PHE A 1 91 ? 2.615 -18.25 2.102 1 97 91 PHE A N 1
ATOM 712 C CA . PHE A 1 91 ? 3.328 -17.234 2.863 1 97 91 PHE A CA 1
ATOM 713 C C . PHE A 1 91 ? 2.35 -16.266 3.521 1 97 91 PHE A C 1
ATOM 715 O O . PHE A 1 91 ? 2.445 -15.992 4.723 1 97 91 PHE A O 1
ATOM 722 N N . ALA A 1 92 ? 1.406 -15.734 2.666 1 95.88 92 ALA A N 1
ATOM 723 C CA . ALA A 1 92 ? 0.442 -14.758 3.17 1 95.88 92 ALA A CA 1
ATOM 724 C C . ALA A 1 92 ? -0.396 -15.352 4.301 1 95.88 92 ALA A C 1
ATOM 726 O O . ALA A 1 92 ? -0.632 -14.695 5.316 1 95.88 92 ALA A O 1
ATOM 727 N N . ASN A 1 93 ? -0.801 -16.562 4.172 1 93.81 93 ASN A N 1
ATOM 728 C CA . ASN A 1 93 ? -1.658 -17.203 5.16 1 93.81 93 ASN A CA 1
ATOM 729 C C . ASN A 1 93 ? -0.917 -17.453 6.473 1 93.81 93 ASN A C 1
ATOM 731 O O . ASN A 1 93 ? -1.524 -17.438 7.543 1 93.81 93 ASN A O 1
ATOM 735 N N . THR A 1 94 ? 0.367 -17.578 6.41 1 92.31 94 THR A N 1
ATOM 736 C CA . THR A 1 94 ? 1.163 -17.766 7.621 1 92.31 94 THR A CA 1
ATOM 737 C C . THR A 1 94 ? 1.224 -16.469 8.43 1 92.31 94 THR A C 1
ATOM 739 O O . THR A 1 94 ? 1.428 -16.516 9.648 1 92.31 94 THR A O 1
ATOM 742 N N . HIS A 1 95 ? 0.979 -15.359 7.766 1 87 95 HIS A N 1
ATOM 743 C CA . HIS A 1 95 ? 1.112 -14.07 8.438 1 87 95 HIS A CA 1
ATOM 744 C C . HIS A 1 95 ? -0.253 -13.453 8.719 1 87 95 HIS A C 1
ATOM 746 O O . HIS A 1 95 ? -0.345 -12.414 9.375 1 87 95 HIS A O 1
ATOM 752 N N . ALA A 1 96 ? -1.498 -13.711 7.949 1 79.25 96 ALA A N 1
ATOM 753 C CA . ALA A 1 96 ? -2.846 -13.18 8.133 1 79.25 96 ALA A CA 1
ATOM 754 C C . ALA A 1 96 ? -3.35 -13.43 9.547 1 79.25 96 ALA A C 1
ATOM 756 O O . ALA A 1 96 ? -4.223 -12.719 10.039 1 79.25 96 ALA A O 1
ATOM 757 N N . GLY A 1 97 ? -2.85 -14.414 10.422 1 58.88 97 GLY A N 1
ATOM 758 C CA . GLY A 1 97 ? -3.387 -14.891 11.688 1 58.88 97 GLY A CA 1
ATOM 759 C C . GLY A 1 97 ? -2.365 -14.883 12.812 1 58.88 97 GLY A C 1
ATOM 760 O O . GLY A 1 97 ? -1.16 -14.961 12.562 1 58.88 97 GLY A O 1
ATOM 761 N N . MET B 1 1 ? 11.766 -1.98 32.656 1 22.33 1 MET B N 1
ATOM 762 C CA . MET B 1 1 ? 11.469 -2.951 31.594 1 22.33 1 MET B CA 1
ATOM 763 C C . MET B 1 1 ? 10.961 -2.254 30.344 1 22.33 1 MET B C 1
ATOM 765 O O . MET B 1 1 ? 9.938 -1.569 30.375 1 22.33 1 MET B O 1
ATOM 769 N N . LYS B 1 2 ? 11.805 -1.651 29.562 1 26.78 2 LYS B N 1
ATOM 770 C CA . LYS B 1 2 ? 11.586 -0.639 28.531 1 26.78 2 LYS B CA 1
ATOM 771 C C . LYS B 1 2 ? 10.578 -1.121 27.484 1 26.78 2 LYS B C 1
ATOM 773 O O . LYS B 1 2 ? 10.68 -2.244 27 1 26.78 2 LYS B O 1
ATOM 778 N N . GLU B 1 3 ? 9.25 -0.892 27.75 1 31.3 3 GLU B N 1
ATOM 779 C CA . GLU B 1 3 ? 8.156 -1.248 26.844 1 31.3 3 GLU B CA 1
ATOM 780 C C . GLU B 1 3 ? 8.578 -1.091 25.391 1 31.3 3 GLU B C 1
ATOM 782 O O . GLU B 1 3 ? 8.992 -0.008 24.969 1 31.3 3 GLU B O 1
ATOM 787 N N . ILE B 1 4 ? 9.406 -1.933 24.984 1 33.81 4 ILE B N 1
ATOM 788 C CA . ILE B 1 4 ? 9.789 -1.892 23.578 1 33.81 4 ILE B CA 1
ATOM 789 C C . ILE B 1 4 ? 8.594 -1.46 22.734 1 33.81 4 ILE B C 1
ATOM 791 O O . ILE B 1 4 ? 7.582 -2.156 22.688 1 33.81 4 ILE B O 1
ATOM 795 N N . ALA B 1 5 ? 8.156 -0.227 22.891 1 38.28 5 ALA B N 1
ATOM 796 C CA . ALA B 1 5 ? 7.133 0.405 22.062 1 38.28 5 ALA B CA 1
ATOM 797 C C . ALA B 1 5 ? 7.035 -0.272 20.688 1 38.28 5 ALA B C 1
ATOM 799 O O . ALA B 1 5 ? 8.016 -0.325 19.953 1 38.28 5 ALA B O 1
ATOM 800 N N . ALA B 1 6 ? 6.559 -1.327 20.578 1 43.62 6 ALA B N 1
ATOM 801 C CA . ALA B 1 6 ? 6.277 -2.078 19.359 1 43.62 6 ALA B CA 1
ATOM 802 C C . ALA B 1 6 ? 6 -1.138 18.188 1 43.62 6 ALA B C 1
ATOM 804 O O . ALA B 1 6 ? 5.016 -0.398 18.203 1 43.62 6 ALA B O 1
ATOM 805 N N . ASN B 1 7 ? 6.93 -0.235 17.734 1 48.03 7 ASN B N 1
ATOM 806 C CA . ASN B 1 7 ? 6.91 0.896 16.812 1 48.03 7 ASN B CA 1
ATOM 807 C C . ASN B 1 7 ? 6.133 0.565 15.539 1 48.03 7 ASN B C 1
ATOM 809 O O . ASN B 1 7 ? 6.719 0.123 14.555 1 48.03 7 ASN B O 1
ATOM 813 N N . ASN B 1 8 ? 4.918 0.181 15.594 1 60.12 8 ASN B N 1
ATOM 814 C CA . ASN B 1 8 ? 4.086 -0.041 14.414 1 60.12 8 ASN B CA 1
ATOM 815 C C . ASN B 1 8 ? 3.9 1.241 13.609 1 60.12 8 ASN B C 1
ATOM 817 O O . ASN B 1 8 ? 3.504 2.271 14.156 1 60.12 8 ASN B O 1
ATOM 821 N N . VAL B 1 9 ? 4.562 1.354 12.367 1 77.62 9 VAL B N 1
ATOM 822 C CA . VAL B 1 9 ? 4.445 2.514 11.492 1 77.62 9 VAL B CA 1
ATOM 823 C C . VAL B 1 9 ? 3.152 2.424 10.688 1 77.62 9 VAL B C 1
ATOM 825 O O . VAL B 1 9 ? 2.906 1.425 10.008 1 77.62 9 VAL B O 1
ATOM 828 N N . PRO B 1 10 ? 2.146 3.324 10.914 1 86.88 10 PRO B N 1
ATOM 829 C CA . PRO B 1 10 ? 0.903 3.293 10.141 1 86.88 10 PRO B CA 1
ATOM 830 C C . PRO B 1 10 ? 1.136 3.463 8.641 1 86.88 10 PRO B C 1
ATOM 832 O O . PRO B 1 10 ? 2.234 3.834 8.219 1 86.88 10 PRO B O 1
ATOM 835 N N . TRP B 1 11 ? 0.146 3.033 7.871 1 89.81 11 TRP B N 1
ATOM 836 C CA . TRP B 1 11 ? 0.155 3.217 6.422 1 89.81 11 TRP B CA 1
ATOM 837 C C . TRP B 1 11 ? -0.866 4.266 6 1 89.81 11 TRP B C 1
ATOM 839 O O . TRP B 1 11 ? -2.029 4.207 6.402 1 89.81 11 TRP B O 1
ATOM 849 N N . PHE B 1 12 ? -0.413 5.309 5.32 1 94.75 12 PHE B N 1
ATOM 850 C CA . PHE B 1 12 ? -1.27 6.25 4.609 1 94.75 12 PHE B CA 1
ATOM 851 C C . PHE B 1 12 ? -1.351 5.898 3.129 1 94.75 12 PHE B C 1
ATOM 853 O O . PHE B 1 12 ? -0.374 6.055 2.393 1 94.75 12 PHE B O 1
ATOM 860 N N . ILE B 1 13 ? -2.551 5.371 2.703 1 96.25 13 ILE B N 1
ATOM 861 C CA . ILE B 1 13 ? -2.707 4.742 1.397 1 96.25 13 ILE B CA 1
ATOM 862 C C . ILE B 1 13 ? -3.576 5.621 0.502 1 96.25 13 ILE B C 1
ATOM 864 O O . ILE B 1 13 ? -4.625 6.109 0.93 1 96.25 13 ILE B O 1
ATOM 868 N N . LYS B 1 14 ? -3.068 5.855 -0.692 1 98.12 14 LYS B N 1
ATOM 869 C CA . LYS B 1 14 ? -3.848 6.477 -1.757 1 98.12 14 LYS B CA 1
ATOM 870 C C . LYS B 1 14 ? -4.445 5.426 -2.689 1 98.12 14 LYS B C 1
ATOM 872 O O . LYS B 1 14 ? -3.713 4.711 -3.377 1 98.12 14 LYS B O 1
ATOM 877 N N . PHE B 1 15 ? -5.762 5.32 -2.658 1 98.06 15 PHE B N 1
ATOM 878 C CA . PHE B 1 15 ? -6.469 4.531 -3.658 1 98.06 15 PHE B CA 1
ATOM 879 C C . PHE B 1 15 ? -6.73 5.355 -4.914 1 98.06 15 PHE B C 1
ATOM 881 O O . PHE B 1 15 ? -7.332 6.43 -4.84 1 98.06 15 PHE B O 1
ATOM 888 N N . TYR B 1 16 ? -6.289 4.777 -6.082 1 97.69 16 TYR B N 1
ATOM 889 C CA . TYR B 1 16 ? -6.344 5.613 -7.277 1 97.69 16 TYR B CA 1
ATOM 890 C C . TYR B 1 16 ? -6.617 4.77 -8.516 1 97.69 16 TYR B C 1
ATOM 892 O O . TYR B 1 16 ? -6.719 3.545 -8.43 1 97.69 16 TYR B O 1
ATOM 900 N N . ALA B 1 17 ? -6.797 5.52 -9.617 1 96.69 17 ALA B N 1
ATOM 901 C CA . ALA B 1 17 ? -6.785 4.98 -10.969 1 96.69 17 ALA B CA 1
ATOM 902 C C . ALA B 1 17 ? -5.793 5.73 -11.852 1 96.69 17 ALA B C 1
ATOM 904 O O . ALA B 1 17 ? -5.645 6.949 -11.734 1 96.69 17 ALA B O 1
ATOM 905 N N . PRO B 1 18 ? -5.176 4.934 -12.758 1 93.69 18 PRO B N 1
ATOM 906 C CA . PRO B 1 18 ? -4.148 5.582 -13.578 1 93.69 18 PRO B CA 1
ATOM 907 C C . PRO B 1 18 ? -4.711 6.691 -14.461 1 93.69 18 PRO B C 1
ATOM 909 O O . PRO B 1 18 ? -3.969 7.586 -14.883 1 93.69 18 PRO B O 1
ATOM 912 N N . TRP B 1 19 ? -5.883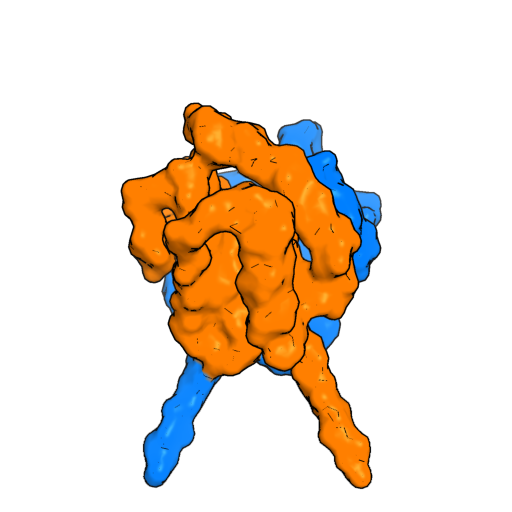 6.695 -14.766 1 95.38 19 TRP B N 1
ATOM 913 C CA . TRP B 1 19 ? -6.492 7.637 -15.695 1 95.38 19 TRP B CA 1
ATOM 914 C C . TRP B 1 19 ? -7.148 8.797 -14.945 1 95.38 19 TRP B C 1
ATOM 916 O O . TRP B 1 19 ? -7.727 9.695 -15.562 1 95.38 19 TRP B O 1
ATOM 926 N N . CYS B 1 20 ? -7.141 8.875 -13.742 1 97.25 20 CYS B N 1
ATOM 927 C CA . CYS B 1 20 ? -7.82 9.891 -12.945 1 97.25 20 CYS B CA 1
ATOM 928 C C . CYS B 1 20 ? -7 11.172 -12.891 1 97.25 20 CYS B C 1
ATOM 930 O O . CYS B 1 20 ? -5.883 11.18 -12.375 1 97.25 20 CYS B O 1
ATOM 932 N N . PRO B 1 21 ? -7.543 12.289 -13.352 1 97.81 21 PRO B N 1
ATOM 933 C CA . PRO B 1 21 ? -6.77 13.539 -13.383 1 97.81 21 PRO B CA 1
ATOM 934 C C . PRO B 1 21 ? -6.449 14.062 -11.984 1 97.81 21 PRO B C 1
ATOM 936 O O . PRO B 1 21 ? -5.355 14.578 -11.758 1 97.81 21 PRO B O 1
ATOM 939 N N . HIS B 1 22 ? -7.383 14.023 -11.031 1 97.56 22 HIS B N 1
ATOM 940 C CA . HIS B 1 22 ? -7.121 14.469 -9.664 1 97.56 22 HIS B CA 1
ATOM 941 C C . HIS B 1 22 ? -6.031 13.617 -9.008 1 97.56 22 HIS B C 1
ATOM 943 O O . HIS B 1 22 ? -5.277 14.109 -8.172 1 97.56 22 HIS B O 1
ATOM 949 N N . CYS B 1 23 ? -5.945 12.383 -9.328 1 97.81 23 CYS B N 1
ATOM 950 C CA . CYS B 1 23 ? -4.879 11.516 -8.844 1 97.81 23 CYS B CA 1
ATOM 951 C C . CYS B 1 23 ? -3.523 11.969 -9.375 1 97.81 23 CYS B C 1
ATOM 953 O O . CYS B 1 23 ? -2.551 12.047 -8.617 1 97.81 23 CYS B O 1
ATOM 955 N N . LYS B 1 24 ? -3.539 12.219 -10.625 1 96.44 24 LYS B N 1
ATOM 956 C CA . LYS B 1 24 ? -2.295 12.672 -11.234 1 96.44 24 LYS B CA 1
ATOM 957 C C . LYS B 1 24 ? -1.841 14 -10.641 1 96.44 24 LYS B C 1
ATOM 959 O O . LYS B 1 24 ? -0.65 14.203 -10.391 1 96.44 24 LYS B O 1
ATOM 964 N N . ASN B 1 25 ? -2.754 14.883 -10.422 1 97.56 25 ASN B N 1
ATOM 965 C CA . ASN B 1 25 ? -2.438 16.188 -9.836 1 97.56 25 ASN B CA 1
ATOM 966 C C . ASN B 1 25 ? -1.881 16.047 -8.422 1 97.56 25 ASN B C 1
ATOM 968 O O . ASN B 1 25 ? -1.053 16.844 -7.992 1 97.56 25 ASN B O 1
ATOM 972 N N . LEU B 1 26 ? -2.303 15.055 -7.652 1 98 26 LEU B N 1
ATOM 973 C CA . LEU B 1 26 ? -1.907 14.844 -6.266 1 98 26 LEU B CA 1
ATOM 974 C C . LEU B 1 26 ? -0.545 14.164 -6.188 1 98 26 LEU B C 1
ATOM 976 O O . LEU B 1 26 ? 0.108 14.188 -5.141 1 98 26 LEU B O 1
ATOM 980 N N . ALA B 1 27 ? -0.079 13.641 -7.234 1 96.56 27 ALA B N 1
ATOM 981 C CA . ALA B 1 27 ? 1.079 12.75 -7.23 1 96.56 27 ALA B CA 1
ATOM 982 C C . ALA B 1 27 ? 2.32 13.469 -6.703 1 96.56 27 ALA B C 1
ATOM 984 O O . ALA B 1 27 ? 3.014 12.953 -5.824 1 96.56 27 ALA B O 1
ATOM 985 N N . PRO B 1 28 ? 2.6 14.711 -7.195 1 97.06 28 PRO B N 1
ATOM 986 C CA . PRO B 1 28 ? 3.795 15.375 -6.668 1 97.06 28 PRO B CA 1
ATOM 987 C C . PRO B 1 28 ? 3.703 15.648 -5.172 1 97.06 28 PRO B C 1
ATOM 989 O O . PRO B 1 28 ? 4.691 15.5 -4.449 1 97.06 28 PRO B O 1
ATOM 992 N N . THR B 1 29 ? 2.586 16.078 -4.684 1 98.25 29 THR B N 1
ATOM 993 C CA . THR B 1 29 ? 2.379 16.344 -3.264 1 98.25 29 THR B CA 1
ATOM 994 C C . THR B 1 29 ? 2.508 15.055 -2.457 1 98.25 29 THR B C 1
ATOM 996 O O . THR B 1 29 ? 3.092 15.047 -1.371 1 98.25 29 THR B O 1
ATOM 999 N N . TRP B 1 30 ? 1.98 13.992 -2.998 1 97.75 30 TRP B N 1
ATOM 1000 C CA . TRP B 1 30 ? 2.055 12.68 -2.359 1 97.75 30 TRP B CA 1
ATOM 1001 C C . TRP B 1 30 ? 3.504 12.234 -2.197 1 97.75 30 TRP B C 1
ATOM 1003 O O . TRP B 1 30 ? 3.891 11.727 -1.141 1 97.75 30 TRP B O 1
ATOM 1013 N N . THR B 1 31 ? 4.277 12.461 -3.221 1 96.5 31 THR B N 1
ATOM 1014 C CA . THR B 1 31 ? 5.695 12.117 -3.209 1 96.5 31 THR B CA 1
ATOM 1015 C C . THR B 1 31 ? 6.449 12.961 -2.178 1 96.5 31 THR B C 1
ATOM 1017 O O . THR B 1 31 ? 7.254 12.43 -1.408 1 96.5 31 THR B O 1
ATOM 1020 N N . GLU B 1 32 ? 6.184 14.234 -2.189 1 97.38 32 GLU B N 1
ATOM 1021 C CA . GLU B 1 32 ? 6.828 15.125 -1.224 1 97.38 32 GLU B CA 1
ATOM 1022 C C . GLU B 1 32 ? 6.445 14.75 0.206 1 97.38 32 GLU B C 1
ATOM 1024 O O . GLU B 1 32 ? 7.301 14.711 1.093 1 97.38 32 GLU B O 1
ATOM 1029 N N . MET B 1 33 ? 5.203 14.484 0.465 1 97.75 33 MET B N 1
ATOM 1030 C CA . MET B 1 33 ? 4.727 14.07 1.782 1 97.75 33 MET B CA 1
ATOM 1031 C C . MET B 1 33 ? 5.449 12.812 2.256 1 97.75 33 MET B C 1
ATOM 1033 O O . MET B 1 33 ? 5.883 12.742 3.406 1 97.75 33 MET B O 1
ATOM 1037 N N . ALA B 1 34 ? 5.566 11.867 1.352 1 96.31 34 ALA B N 1
ATOM 1038 C CA . ALA B 1 34 ? 6.238 10.617 1.691 1 96.31 34 ALA B CA 1
ATOM 1039 C C . ALA B 1 34 ? 7.664 10.875 2.174 1 96.31 34 ALA B C 1
ATOM 1041 O O . ALA B 1 34 ? 8.125 10.25 3.133 1 96.31 34 ALA B O 1
ATOM 1042 N N . SER B 1 35 ? 8.32 11.766 1.524 1 95.69 35 SER B N 1
ATOM 1043 C CA . SER B 1 35 ? 9.695 12.086 1.895 1 95.69 35 SER B CA 1
ATOM 1044 C C . SER B 1 35 ? 9.766 12.68 3.297 1 95.69 35 SER B C 1
ATOM 1046 O O . SER B 1 35 ? 10.695 12.391 4.051 1 95.69 35 SER B O 1
ATOM 1048 N N . GLN B 1 36 ? 8.82 13.367 3.682 1 95.75 36 GLN B N 1
ATOM 1049 C CA . GLN B 1 36 ? 8.828 14.062 4.969 1 95.75 36 GLN B CA 1
ATOM 1050 C C . GLN B 1 36 ? 8.367 13.133 6.094 1 95.75 36 GLN B C 1
ATOM 1052 O O . GLN B 1 36 ? 8.617 13.414 7.27 1 95.75 36 GLN B O 1
ATOM 1057 N N . LEU B 1 37 ? 7.711 12.086 5.742 1 94.25 37 LEU B N 1
ATOM 1058 C CA . LEU B 1 37 ? 7.133 11.195 6.742 1 94.25 37 LEU B CA 1
ATOM 1059 C C . LEU B 1 37 ? 8.016 9.969 6.949 1 94.25 37 LEU B C 1
ATOM 1061 O O . LEU B 1 37 ? 7.613 9.016 7.621 1 94.25 37 LEU B O 1
ATOM 1065 N N . ARG B 1 38 ? 9.125 10.008 6.336 1 88.44 38 ARG B N 1
ATOM 1066 C CA . ARG B 1 38 ? 10.023 8.852 6.383 1 88.44 38 ARG B CA 1
ATOM 1067 C C . ARG B 1 38 ? 10.188 8.344 7.809 1 88.44 38 ARG B C 1
ATOM 1069 O O . ARG B 1 38 ? 10.484 9.117 8.719 1 88.44 38 ARG B O 1
ATOM 1076 N N . GLY B 1 39 ? 9.922 7.078 7.969 1 83.88 39 GLY B N 1
ATOM 1077 C CA . GLY B 1 39 ? 10.141 6.445 9.258 1 83.88 39 GLY B CA 1
ATOM 1078 C C . GLY B 1 39 ? 8.992 6.664 10.227 1 83.88 39 GLY B C 1
ATOM 1079 O O . GLY B 1 39 ? 8.938 6.035 11.289 1 83.88 39 GLY B O 1
ATOM 1080 N N . GLN B 1 40 ? 8.031 7.496 9.992 1 87.38 40 GLN B N 1
ATOM 1081 C CA . GLN B 1 40 ? 6.938 7.828 10.898 1 87.38 40 GLN B CA 1
ATOM 1082 C C . GLN B 1 40 ? 5.617 7.25 10.398 1 87.38 40 GLN B C 1
ATOM 1084 O O . GLN B 1 40 ? 4.809 6.762 11.188 1 87.38 40 GLN B O 1
ATOM 1089 N N . VAL B 1 41 ? 5.375 7.391 9.141 1 90.56 41 VAL B N 1
ATOM 1090 C CA . VAL B 1 41 ? 4.195 6.891 8.445 1 90.56 41 VAL B CA 1
ATOM 1091 C C . VAL B 1 41 ? 4.605 6.293 7.098 1 90.56 41 VAL B C 1
ATOM 1093 O O . VAL B 1 41 ? 5.352 6.918 6.34 1 90.56 41 VAL B O 1
ATOM 1096 N N . ASN B 1 42 ? 4.207 5.109 6.875 1 88.75 42 ASN B N 1
ATOM 1097 C CA . ASN B 1 42 ? 4.379 4.559 5.535 1 88.75 42 ASN B CA 1
ATOM 1098 C C . ASN B 1 42 ? 3.369 5.152 4.555 1 88.75 42 ASN B C 1
ATOM 1100 O O . ASN B 1 42 ? 2.197 5.328 4.895 1 88.75 42 ASN B O 1
ATOM 1104 N N . VAL B 1 43 ? 3.936 5.496 3.406 1 94.25 43 VAL B N 1
ATOM 1105 C CA . VAL B 1 43 ? 3.082 6.023 2.346 1 94.25 43 VAL B CA 1
ATOM 1106 C C . VAL B 1 43 ? 3.045 5.043 1.177 1 94.25 43 VAL B C 1
ATOM 1108 O O . VAL B 1 43 ? 4.086 4.543 0.745 1 94.25 43 VAL B O 1
ATOM 1111 N N . GLY B 1 44 ? 1.841 4.664 0.743 1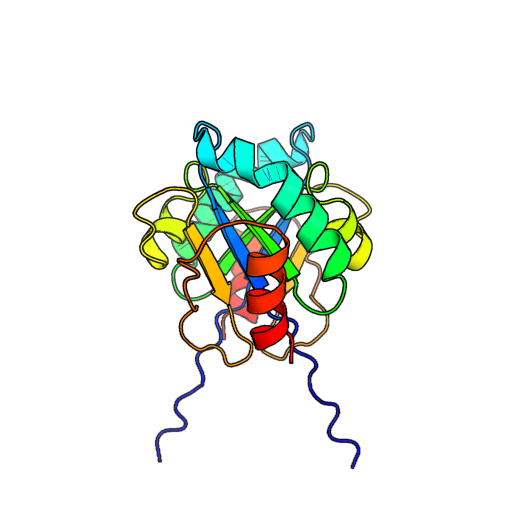 94.81 44 GLY B N 1
ATOM 1112 C CA . GLY B 1 44 ? 1.683 3.734 -0.365 1 94.81 44 GLY B CA 1
ATOM 1113 C C . GLY B 1 44 ? 0.485 4.051 -1.241 1 94.81 44 GLY B C 1
ATOM 1114 O O . GLY B 1 44 ? -0.167 5.082 -1.063 1 94.81 44 GLY B O 1
ATOM 1115 N N . GLU B 1 45 ? 0.292 3.205 -2.234 1 95.44 45 GLU B N 1
ATOM 1116 C CA . GLU B 1 45 ? -0.825 3.365 -3.16 1 95.44 45 GLU B CA 1
ATOM 1117 C C . GLU B 1 45 ? -1.435 2.016 -3.529 1 95.44 45 GLU B C 1
ATOM 1119 O O . GLU B 1 45 ? -0.751 0.991 -3.494 1 95.44 45 GLU B O 1
ATOM 1124 N N . VAL B 1 46 ? -2.67 2.088 -3.844 1 95.25 46 VAL B N 1
ATOM 1125 C CA . VAL B 1 46 ? -3.391 0.951 -4.406 1 95.25 46 VAL B CA 1
ATOM 1126 C C . VAL B 1 46 ? -4.07 1.365 -5.711 1 95.25 46 VAL B C 1
ATOM 1128 O O . VAL B 1 46 ? -4.91 2.27 -5.719 1 95.25 46 VAL B O 1
ATOM 1131 N N . ASN B 1 47 ? -3.646 0.67 -6.805 1 95.06 47 ASN B N 1
ATOM 1132 C CA . ASN B 1 47 ? -4.301 0.835 -8.102 1 95.06 47 ASN B CA 1
ATOM 1133 C C . ASN B 1 47 ? -5.605 0.045 -8.172 1 95.06 47 ASN B C 1
ATOM 1135 O O . ASN B 1 47 ? -5.586 -1.185 -8.25 1 95.06 47 ASN B O 1
ATOM 1139 N N . CYS B 1 48 ? -6.703 0.718 -8.25 1 96.5 48 CYS B N 1
ATOM 1140 C CA . CYS B 1 48 ? -8 0.054 -8.164 1 96.5 48 CYS B CA 1
ATOM 1141 C C . CYS B 1 48 ? -8.359 -0.618 -9.484 1 96.5 48 CYS B C 1
ATOM 1143 O O . CYS B 1 48 ? -9.242 -1.476 -9.523 1 96.5 48 CYS B O 1
ATOM 1145 N N . ASP B 1 49 ? -7.695 -0.213 -10.578 1 94.19 49 ASP B N 1
ATOM 1146 C CA . ASP B 1 49 ? -7.867 -0.956 -11.82 1 94.19 49 ASP B CA 1
ATOM 1147 C C . ASP B 1 49 ? -7.211 -2.332 -11.734 1 94.19 49 ASP B C 1
ATOM 1149 O O . ASP B 1 49 ? -7.75 -3.314 -12.25 1 94.19 49 ASP B O 1
ATOM 1153 N N . ALA B 1 50 ? -6.137 -2.365 -11.094 1 91.62 50 ALA B N 1
ATOM 1154 C CA . ALA B 1 50 ? -5.352 -3.594 -11.008 1 91.62 50 ALA B CA 1
ATOM 1155 C C . ALA B 1 50 ? -5.828 -4.473 -9.859 1 91.62 50 ALA B C 1
ATOM 1157 O O . ALA B 1 50 ? -5.785 -5.703 -9.945 1 91.62 50 ALA B O 1
ATOM 1158 N N . LEU B 1 51 ? -6.234 -3.852 -8.797 1 95.38 51 LEU B N 1
ATOM 1159 C CA . LEU B 1 51 ? -6.613 -4.566 -7.586 1 95.38 51 LEU B CA 1
ATOM 1160 C C . LEU B 1 51 ? -8.039 -4.215 -7.172 1 95.38 51 LEU B C 1
ATOM 1162 O O . LEU B 1 51 ? -8.266 -3.697 -6.078 1 95.38 51 LEU B O 1
ATOM 1166 N N . PRO B 1 52 ? -8.977 -4.555 -8.008 1 94.19 52 PRO B N 1
ATOM 1167 C CA . PRO B 1 52 ? -10.359 -4.148 -7.75 1 94.19 52 PRO B CA 1
ATOM 1168 C C . PRO B 1 52 ? -10.914 -4.738 -6.457 1 94.19 52 PRO B C 1
ATOM 1170 O O . PRO B 1 52 ? -11.703 -4.09 -5.766 1 94.19 52 PRO B O 1
ATOM 1173 N N . THR B 1 53 ? -10.531 -5.91 -6.066 1 92 53 THR B N 1
ATOM 1174 C CA . THR B 1 53 ? -11.078 -6.562 -4.879 1 92 53 THR B CA 1
ATOM 1175 C C . THR B 1 53 ? -10.617 -5.844 -3.613 1 92 53 THR B C 1
ATOM 1177 O O . THR B 1 53 ? -11.367 -5.734 -2.646 1 92 53 THR B O 1
ATOM 1180 N N . VAL B 1 54 ? -9.383 -5.445 -3.576 1 92.69 54 VAL B N 1
ATOM 1181 C CA . VAL B 1 54 ? -8.891 -4.66 -2.451 1 92.69 54 VAL B CA 1
ATOM 1182 C C . VAL B 1 54 ? -9.703 -3.377 -2.314 1 92.69 54 VAL B C 1
ATOM 1184 O O . VAL B 1 54 ? -10.148 -3.029 -1.217 1 92.69 54 VAL B O 1
ATOM 1187 N N . CYS B 1 55 ? -9.953 -2.734 -3.438 1 96.06 55 CYS B N 1
ATOM 1188 C CA . CYS B 1 55 ? -10.688 -1.472 -3.432 1 96.06 55 CYS B CA 1
ATOM 1189 C C . CYS B 1 55 ? -12.141 -1.684 -3.037 1 96.06 55 CYS B C 1
ATOM 1191 O O . CYS B 1 55 ? -12.734 -0.841 -2.363 1 96.06 55 CYS B O 1
ATOM 1193 N N . GLU B 1 56 ? -12.68 -2.781 -3.453 1 94.69 56 GLU B N 1
ATOM 1194 C CA . GLU B 1 56 ? -14.023 -3.139 -3.016 1 94.69 56 GLU B CA 1
ATOM 1195 C C . GLU B 1 56 ? -14.078 -3.367 -1.508 1 94.69 56 GLU B C 1
ATOM 1197 O O . GLU B 1 56 ? -15.008 -2.918 -0.836 1 94.69 56 GLU B O 1
ATOM 1202 N N . THR B 1 57 ? -13.141 -4.016 -0.939 1 91.12 57 THR B N 1
ATOM 1203 C CA . THR B 1 57 ? -13.07 -4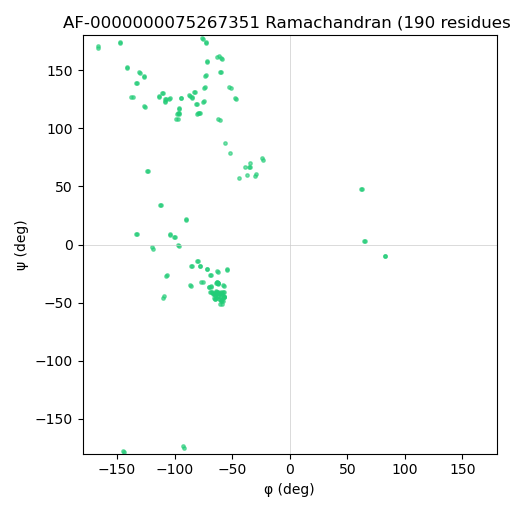.328 0.483 1 91.12 57 THR B CA 1
ATOM 1204 C C . THR B 1 57 ? -13.117 -3.055 1.322 1 91.12 57 THR B C 1
ATOM 1206 O O . THR B 1 57 ? -13.727 -3.031 2.393 1 91.12 57 THR B O 1
ATOM 1209 N N . TYR B 1 58 ? -12.523 -2.033 0.812 1 93.06 58 TYR B N 1
ATOM 1210 C CA . TYR B 1 58 ? -12.445 -0.8 1.587 1 93.06 58 TYR B CA 1
ATOM 1211 C C . TYR B 1 58 ? -13.445 0.232 1.079 1 93.06 58 TYR B C 1
ATOM 1213 O O . TYR B 1 58 ? -13.328 1.42 1.39 1 93.06 58 TYR B O 1
ATOM 1221 N N . GLU B 1 59 ? -14.32 -0.187 0.175 1 95.31 59 GLU B N 1
ATOM 1222 C CA . GLU B 1 59 ? -15.469 0.594 -0.272 1 95.31 59 GLU B CA 1
ATOM 1223 C C . GLU B 1 59 ? -15.023 1.888 -0.949 1 95.31 59 GLU B C 1
ATOM 1225 O O . GLU B 1 59 ? -15.547 2.963 -0.642 1 95.31 59 GLU B O 1
ATOM 1230 N N . ILE B 1 60 ? -14.094 1.708 -1.818 1 97.25 60 ILE B N 1
ATOM 1231 C CA . ILE B 1 60 ? -13.633 2.857 -2.59 1 97.25 60 ILE B CA 1
ATOM 1232 C C . ILE B 1 60 ? -14.68 3.221 -3.645 1 97.25 60 ILE B C 1
ATOM 1234 O O . ILE B 1 60 ? -15.008 2.402 -4.508 1 97.25 60 ILE B O 1
ATOM 1238 N N . ARG B 1 61 ? -15.164 4.488 -3.641 1 96.69 61 ARG B N 1
ATOM 1239 C CA . ARG B 1 61 ? -16.234 4.91 -4.539 1 96.69 61 ARG B CA 1
ATOM 1240 C C . ARG B 1 61 ? -15.773 6.043 -5.449 1 96.69 61 ARG B C 1
ATOM 1242 O O . ARG B 1 61 ? -16.516 6.492 -6.316 1 96.69 61 ARG B O 1
ATOM 1249 N N . GLY B 1 62 ? -14.617 6.504 -5.32 1 97.62 62 GLY B N 1
ATOM 1250 C CA . GLY B 1 62 ? -14.023 7.586 -6.094 1 97.62 62 GLY B CA 1
ATOM 1251 C C . GLY B 1 62 ? -12.523 7.699 -5.914 1 97.62 62 GLY B C 1
ATOM 1252 O O . GLY B 1 62 ? -11.953 7.066 -5.027 1 97.62 62 GLY B O 1
ATOM 1253 N N . PHE B 1 63 ? -11.953 8.594 -6.852 1 97.94 63 PHE B N 1
ATOM 1254 C CA . PHE B 1 63 ? -10.5 8.695 -6.824 1 97.94 63 PHE B CA 1
ATOM 1255 C C . PHE B 1 63 ? -10.062 10.156 -6.77 1 97.94 63 PHE B C 1
ATOM 1257 O O . PHE B 1 63 ? -10.719 11.031 -7.332 1 97.94 63 PHE B O 1
ATOM 1264 N N . PRO B 1 64 ? -8.93 10.414 -6.105 1 98.44 64 PRO B N 1
ATOM 1265 C CA . PRO B 1 64 ? -8.32 9.484 -5.148 1 98.44 64 PRO B CA 1
ATOM 1266 C C . PRO B 1 64 ? -9.094 9.398 -3.838 1 98.44 64 PRO B C 1
ATOM 1268 O O . PRO B 1 64 ? -9.805 10.344 -3.467 1 98.44 64 PRO B O 1
ATOM 1271 N N . THR B 1 65 ? -9.141 8.25 -3.197 1 98.56 65 THR B N 1
ATOM 1272 C CA . THR B 1 65 ? -9.531 8.07 -1.802 1 98.56 65 THR B CA 1
ATOM 1273 C C . THR B 1 65 ? -8.312 7.809 -0.928 1 98.56 65 THR B C 1
ATOM 1275 O O . THR B 1 65 ? -7.461 6.98 -1.271 1 98.56 65 THR B O 1
ATOM 1278 N N . LEU B 1 66 ? -8.156 8.641 0.129 1 98.25 66 LEU B N 1
ATOM 1279 C CA . LEU B 1 66 ? -7.008 8.555 1.028 1 98.25 66 LEU B CA 1
ATOM 1280 C C . LEU B 1 66 ? -7.422 7.98 2.379 1 98.25 66 LEU B C 1
ATOM 1282 O O . LEU B 1 66 ? -8.359 8.477 3.01 1 98.25 66 LEU B O 1
ATOM 1286 N N . LYS B 1 67 ? -6.75 6.871 2.869 1 95.94 67 LYS B N 1
ATOM 1287 C CA . LYS B 1 67 ? -7.082 6.238 4.145 1 95.94 67 LYS B CA 1
ATOM 1288 C C . LYS B 1 67 ? -5.828 5.961 4.965 1 95.94 67 LYS B C 1
ATOM 1290 O O . LYS B 1 67 ? -4.805 5.547 4.422 1 95.94 67 LYS B O 1
ATOM 1295 N N . MET B 1 68 ? -5.969 6.234 6.297 1 93.94 68 MET B N 1
ATOM 1296 C CA . MET B 1 68 ? -4.934 5.902 7.273 1 93.94 68 MET B CA 1
ATOM 1297 C C . MET B 1 68 ? -5.227 4.566 7.941 1 93.94 68 MET B C 1
ATOM 1299 O O . MET B 1 68 ? -6.293 4.383 8.531 1 93.94 68 MET B O 1
ATOM 1303 N N . PHE B 1 69 ? -4.297 3.691 7.691 1 88.25 69 PHE B N 1
ATOM 1304 C CA . PHE B 1 69 ? -4.395 2.387 8.336 1 88.25 69 PHE B CA 1
ATOM 1305 C C . PHE B 1 69 ? -3.514 2.324 9.578 1 88.25 69 PHE B C 1
ATOM 1307 O O . PHE B 1 69 ? -2.299 2.512 9.492 1 88.25 69 PHE B O 1
ATOM 1314 N N . GLY B 1 70 ? -4.297 2.232 10.758 1 76.44 70 GLY B N 1
ATOM 1315 C CA . GLY B 1 70 ? -3.672 2.359 12.062 1 76.44 70 GLY B CA 1
ATOM 1316 C C . GLY B 1 70 ? -2.895 1.124 12.477 1 76.44 70 GLY B C 1
ATOM 1317 O O . GLY B 1 70 ? -2.846 0.14 11.742 1 76.44 70 GLY B O 1
ATOM 1318 N N . GLN B 1 71 ? -2.334 1.407 13.617 1 63.19 71 GLN B N 1
ATOM 1319 C CA . GLN B 1 71 ? -1.521 0.411 14.312 1 63.19 71 GLN B CA 1
ATOM 1320 C C . GLN B 1 71 ? -2.396 -0.644 14.977 1 63.19 71 GLN B C 1
ATOM 1322 O O . GLN B 1 71 ? -2.01 -1.811 15.078 1 63.19 71 GLN B O 1
ATOM 1327 N N . ASP B 1 72 ? -3.529 -0.109 15.375 1 57.88 72 ASP B N 1
ATOM 1328 C CA . ASP B 1 72 ? -4.297 -0.962 16.281 1 57.88 72 ASP B CA 1
ATOM 1329 C C . ASP B 1 72 ? -5.25 -1.868 15.5 1 57.88 72 ASP B C 1
ATOM 1331 O O . ASP B 1 72 ? -6.055 -2.586 16.094 1 57.88 72 ASP B O 1
ATOM 1335 N N . GLY B 1 73 ? -4.949 -2.072 14.242 1 57.09 73 GLY B N 1
ATOM 1336 C CA . GLY B 1 73 ? -5.793 -3.002 13.508 1 57.09 73 GLY B CA 1
ATOM 1337 C C . GLY B 1 73 ? -7.223 -2.516 13.352 1 57.09 73 GLY B C 1
ATOM 1338 O O . GLY B 1 73 ? -8.109 -3.285 12.969 1 57.09 73 GLY B O 1
ATOM 1339 N N . GLY B 1 74 ? -7.496 -1.287 13.844 1 65.19 74 GLY B N 1
ATOM 1340 C CA . GLY B 1 74 ? -8.859 -0.811 13.68 1 65.19 74 GLY B CA 1
ATOM 1341 C C . GLY B 1 74 ? -9.188 -0.435 12.25 1 65.19 74 GLY B C 1
ATOM 1342 O O . GLY B 1 74 ? -8.406 -0.698 11.336 1 65.19 74 GLY B O 1
ATOM 1343 N N . GLU B 1 75 ? -10.453 -0.112 11.938 1 80.31 75 GLU B N 1
ATOM 1344 C CA . GLU B 1 75 ? -10.906 0.405 10.656 1 80.31 75 GLU B CA 1
ATOM 1345 C C . GLU B 1 75 ? -10.07 1.601 10.211 1 80.31 75 GLU B C 1
ATOM 1347 O O . GLU B 1 75 ? -9.719 2.455 11.031 1 80.31 75 GLU B O 1
ATOM 1352 N N . PRO B 1 76 ? -9.695 1.549 8.922 1 89.25 76 PRO B N 1
ATOM 1353 C CA . PRO B 1 76 ? -8.953 2.721 8.438 1 89.25 76 PRO B CA 1
ATOM 1354 C C . PRO B 1 76 ? -9.758 4.012 8.555 1 89.25 76 PRO B C 1
ATOM 1356 O O . PRO B 1 76 ? -10.992 3.982 8.516 1 89.25 76 PRO B O 1
ATOM 1359 N N . VAL B 1 77 ? -9.031 5.074 8.781 1 92.75 77 VAL B N 1
ATOM 1360 C CA . VAL B 1 77 ? -9.625 6.406 8.828 1 92.75 77 VAL B CA 1
ATOM 1361 C C . VAL B 1 77 ? -9.508 7.074 7.457 1 92.75 77 VAL B C 1
ATOM 1363 O O . VAL B 1 77 ? -8.406 7.191 6.914 1 92.75 77 VAL B O 1
ATOM 1366 N N . GLN B 1 78 ? -10.656 7.531 6.938 1 96 78 GLN B N 1
ATOM 1367 C CA . GLN B 1 78 ? -10.641 8.195 5.637 1 96 78 GLN B CA 1
ATOM 1368 C C . GLN B 1 78 ? -10.344 9.688 5.789 1 96 78 GLN B C 1
ATOM 1370 O O . GLN B 1 78 ? -10.906 10.352 6.656 1 96 78 GLN B O 1
ATOM 1375 N N . TYR B 1 79 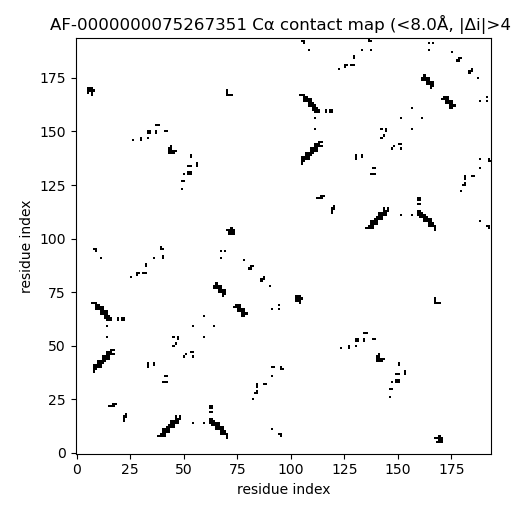? -9.391 10.156 5.078 1 97.88 79 TYR B N 1
ATOM 1376 C CA . TYR B 1 79 ? -9.102 11.578 4.996 1 97.88 79 TYR B CA 1
ATOM 1377 C C . TYR B 1 79 ? -10.016 12.266 3.982 1 97.88 79 TYR B C 1
ATOM 1379 O O . TYR B 1 79 ? -10.102 11.836 2.83 1 97.88 79 TYR B O 1
ATOM 1387 N N . THR B 1 80 ? -10.695 13.422 4.309 1 97.31 80 THR B N 1
ATOM 1388 C CA . THR B 1 80 ? -11.68 14.039 3.426 1 97.31 80 THR B CA 1
ATOM 1389 C C . THR B 1 80 ? -11.438 15.539 3.316 1 97.31 80 THR B C 1
ATOM 1391 O O . THR B 1 80 ? -12.25 16.266 2.734 1 97.31 80 THR B O 1
ATOM 1394 N N . SER B 1 81 ? -10.398 16.062 3.793 1 96.88 81 SER B N 1
ATOM 1395 C CA . SER B 1 81 ? -10.102 17.484 3.734 1 96.88 81 SER B CA 1
ATOM 1396 C C . SER B 1 81 ? -9.281 17.828 2.496 1 96.88 81 SER B C 1
ATOM 1398 O O . SER B 1 81 ? -9.148 17 1.587 1 96.88 81 SER B O 1
ATOM 1400 N N . ASP B 1 82 ? -8.859 19.078 2.383 1 97.19 82 ASP B N 1
ATOM 1401 C CA . ASP B 1 82 ? -8.102 19.484 1.201 1 97.19 82 ASP B CA 1
ATOM 1402 C C . ASP B 1 82 ? -6.797 18.703 1.095 1 97.19 82 ASP B C 1
ATOM 1404 O O . ASP B 1 82 ? -6.254 18.25 2.105 1 97.19 82 ASP B O 1
ATOM 1408 N N . ARG B 1 83 ? -6.262 18.719 -0.051 1 97.62 83 ARG B N 1
ATOM 1409 C CA . ARG B 1 83 ? -5.145 17.812 -0.301 1 97.62 83 ARG B CA 1
ATOM 1410 C C . ARG B 1 83 ? -3.846 18.578 -0.5 1 97.62 83 ARG B C 1
ATOM 1412 O O . ARG B 1 83 ? -3 18.188 -1.31 1 97.62 83 ARG B O 1
ATOM 1419 N N . SER B 1 84 ? -3.754 19.703 0.231 1 98.25 84 SER B N 1
ATOM 1420 C CA . SER B 1 84 ? -2.473 20.406 0.293 1 98.25 84 SER B CA 1
ATOM 1421 C C . SER B 1 84 ? -1.465 19.641 1.138 1 98.25 84 SER B C 1
ATOM 1423 O O . SER B 1 84 ? -1.848 18.859 2.021 1 98.25 84 SER B O 1
ATOM 1425 N N . LEU B 1 85 ? -0.191 19.953 0.842 1 98.38 85 LEU B N 1
ATOM 1426 C CA . LEU B 1 85 ? 0.854 19.297 1.619 1 98.38 85 LEU B CA 1
ATOM 1427 C C . LEU B 1 85 ? 0.674 19.562 3.109 1 98.38 85 LEU B C 1
ATOM 1429 O O . LEU B 1 85 ? 0.78 18.641 3.928 1 98.38 85 LEU B O 1
ATOM 1433 N N . VAL B 1 86 ? 0.401 20.766 3.451 1 98.25 86 VAL B N 1
ATOM 1434 C CA . VAL B 1 86 ? 0.271 21.172 4.848 1 98.25 86 VAL B CA 1
ATOM 1435 C C . VAL B 1 86 ? -0.85 20.375 5.512 1 98.25 86 VAL B C 1
ATOM 1437 O O . VAL B 1 86 ? -0.668 19.828 6.602 1 98.25 86 VAL B O 1
ATOM 1440 N N . SER B 1 87 ? -2.018 20.281 4.887 1 98.5 87 SER B N 1
ATOM 1441 C CA . SER B 1 87 ? -3.168 19.594 5.453 1 98.5 87 SER B CA 1
ATOM 1442 C C . SER B 1 87 ? -2.908 18.094 5.559 1 98.5 87 SER B C 1
ATOM 1444 O O . SER B 1 87 ? -3.262 17.453 6.559 1 98.5 87 SER B O 1
ATOM 1446 N N . LEU B 1 88 ? -2.311 17.5 4.539 1 98.44 88 LEU B N 1
ATOM 1447 C CA . LEU B 1 88 ? -1.999 16.078 4.551 1 98.44 88 LEU B CA 1
ATOM 1448 C C . LEU B 1 88 ? -0.992 15.75 5.648 1 98.44 88 LEU B C 1
ATOM 1450 O O . LEU B 1 88 ? -1.136 14.75 6.348 1 98.44 88 LEU B O 1
ATOM 1454 N N . MET B 1 89 ? -0.005 16.625 5.781 1 97.94 89 MET B N 1
ATOM 1455 C CA . MET B 1 89 ? 1.009 16.422 6.812 1 97.94 89 MET B CA 1
ATOM 1456 C C . MET B 1 89 ? 0.391 16.516 8.203 1 97.94 89 MET B C 1
ATOM 1458 O O . MET B 1 89 ? 0.733 15.727 9.094 1 97.94 89 MET B O 1
ATOM 1462 N N . LYS B 1 90 ? -0.433 17.422 8.438 1 97.19 90 LYS B N 1
ATOM 1463 C CA . LYS B 1 90 ? -1.106 17.547 9.727 1 97.19 90 LYS B CA 1
ATOM 1464 C C . LYS B 1 90 ? -1.877 16.266 10.062 1 97.19 90 LYS B C 1
ATOM 1466 O O . LYS B 1 90 ? -1.768 15.75 11.18 1 97.19 90 LYS B O 1
ATOM 1471 N N . PHE B 1 91 ? -2.613 15.797 9.164 1 96.94 91 PHE B N 1
ATOM 1472 C CA . PHE B 1 91 ? -3.381 14.57 9.344 1 96.94 91 PHE B CA 1
ATOM 1473 C C . PHE B 1 91 ? -2.461 13.398 9.656 1 96.94 91 PHE B C 1
ATOM 1475 O O . PHE B 1 91 ? -2.689 12.656 10.617 1 96.94 91 PHE B O 1
ATOM 1482 N N . ALA B 1 92 ? -1.404 13.227 8.773 1 95.75 92 ALA B N 1
ATOM 1483 C CA . ALA B 1 92 ? -0.481 12.102 8.945 1 95.75 92 ALA B CA 1
ATOM 1484 C C . ALA B 1 92 ? 0.199 12.156 10.312 1 95.75 92 ALA B C 1
ATOM 1486 O O . ALA B 1 92 ? 0.333 11.133 10.984 1 95.75 92 ALA B O 1
ATOM 1487 N N . ASN B 1 93 ? 0.594 13.312 10.742 1 93.69 93 ASN B N 1
ATOM 1488 C CA . ASN B 1 93 ? 1.311 13.469 12.008 1 93.69 93 ASN B CA 1
ATOM 1489 C C . ASN B 1 93 ? 0.414 13.164 13.203 1 93.69 93 ASN B C 1
ATOM 1491 O O . ASN B 1 93 ? 0.89 12.688 14.234 1 93.69 93 ASN B O 1
ATOM 1495 N N . THR B 1 94 ? -0.872 13.336 13.055 1 92.06 94 THR B N 1
ATOM 1496 C CA . THR B 1 94 ? -1.807 13.023 14.133 1 92.06 94 THR B CA 1
ATOM 1497 C C . THR B 1 94 ? -1.929 11.516 14.32 1 92.06 94 THR B C 1
ATOM 1499 O O . THR B 1 94 ? -2.279 11.047 15.406 1 92.06 94 THR B O 1
ATOM 1502 N N . HIS B 1 95 ? -1.564 10.773 13.273 1 86.81 95 HIS B N 1
ATOM 1503 C CA . HIS B 1 95 ? -1.742 9.328 13.328 1 86.81 95 HIS B CA 1
ATOM 1504 C C . HIS B 1 95 ? -0.404 8.617 13.492 1 86.81 95 HIS B C 1
ATOM 1506 O O . HIS B 1 95 ? -0.365 7.398 13.68 1 86.81 95 HIS B O 1
ATOM 1512 N N . ALA B 1 96 ? 0.918 9.133 13.031 1 78.75 96 ALA B N 1
ATOM 1513 C CA . ALA B 1 96 ? 2.248 8.539 13.133 1 78.75 96 ALA B CA 1
ATOM 1514 C C . ALA B 1 96 ? 2.58 8.18 14.578 1 78.75 96 ALA B C 1
ATOM 1516 O O . ALA B 1 96 ? 3.41 7.301 14.828 1 78.75 96 ALA B O 1
ATOM 1517 N N . GLY B 1 97 ? 1.978 8.734 15.719 1 58.69 97 GLY B N 1
ATOM 1518 C CA . GLY B 1 97 ? 2.357 8.633 17.109 1 58.69 97 GLY B CA 1
ATOM 1519 C C . GLY B 1 97 ? 1.207 8.227 18.016 1 58.69 97 GLY B C 1
ATOM 1520 O O . GLY B 1 97 ? 0.04 8.422 17.672 1 58.69 97 GLY B O 1
#

pLDDT: mean 87.98, std 17.66, range [22.33, 98.56]

Organism: NCBI:txid747725

Sequence (194 aa):
MKEIAANNVPWFIKFYAPWCPHCKNLAPTWTEMASQLRGQVNVGEVNCDALPTVCETYEIRGFPTLKMFGQDGGEPVQYTSDRSLVSLMKFANTHAGMKEIAANNVPWFIKFYAPWCPHCKNLAPTWTEMASQLRGQVNVGEVNCDALPTVCETYEIRGFPTLKMFGQDGGEPVQYTSDRSLVSLMKFANTHAG

Nearest PDB structures (foldseek):
  3vww-assembly1_A  TM=9.614E-01  e=1.312E-09  Homo sapiens
  3apq-assembly2_B  TM=9.559E-01  e=9.453E-10  Mus musculus
  3w8j-assembly1_A  TM=8.996E-01  e=8.853E-10  Homo sapiens
  2dml-assembly1_A  TM=9.090E-01  e=8.730E-08  Mus musculus
  7q3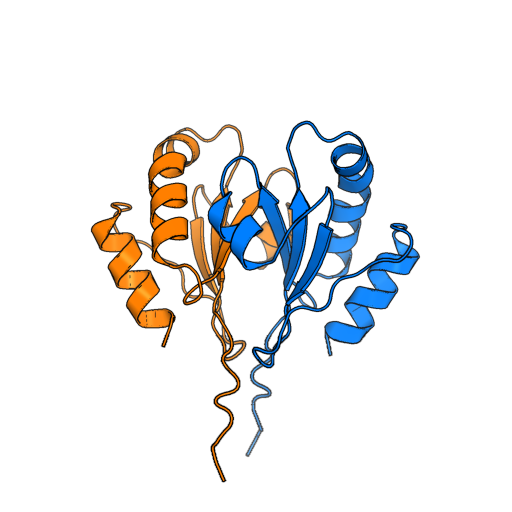j-assembly2_B  TM=8.904E-01  e=1.784E-06  synthetic construct

Radius of gyration: 15.99 Å; Cα contacts (8 Å, |Δi|>4): 336; chains: 2; bounding box: 34×42×48 Å

InterPro domains:
  IPR013766 Thioredoxin domain [PF00085] (2-92)
  IPR013766 Thioredoxin domain [PS51352] (1-97)
  IPR017937 Thioredoxin, conserved site [PS00194] (12-30)
  IPR036249 Thioredoxin-like superfamily [SSF52833] (3-95)
  IPR051063 Protein Disulfide Isomerase [PTHR45672] (5-97)

Foldseek 3Di:
DPVPVPQDAKEKEWEAAPPDPVQVVLVVLLVVLCVVCPPQHHYYYDHCVVVVVVCVVLPPDDPTWIWIGADVNDRTDTDDDDRGSVVVNVVSVVGSD/DPPPPPQDAKEKEWEAAPPDPVQVVLVVLLVVLCVVCPPQHHYYYDHCVVVVVVCVVLPPDDPTWIWIGAPVNDRTDTDDDDRGSVVVNVVSVVGSD

Solvent-accessible surface area (backbone atoms only — not comparable to full-atom values): 10760 Å² total; per-residue (Å²): 129,80,75,71,68,60,63,36,59,19,38,42,33,38,33,32,44,96,83,38,64,66,34,60,68,42,44,64,49,52,35,53,49,33,55,73,27,62,91,35,36,43,64,42,36,36,52,37,81,68,34,47,54,55,32,55,75,70,64,63,87,58,69,57,39,40,33,38,36,55,55,64,20,55,80,60,46,73,64,84,71,70,86,45,60,69,54,46,48,54,56,49,60,66,60,40,108,129,80,73,70,68,60,62,36,61,19,37,42,34,39,35,31,44,94,81,37,65,64,34,60,68,42,44,65,48,52,34,54,48,34,55,74,28,62,92,35,36,43,60,43,36,36,50,39,80,66,34,45,55,54,32,55,75,69,64,63,87,58,69,57,40,40,34,38,35,54,55,62,18,54,80,60,46,73,62,82,72,69,84,45,61,69,53,46,49,54,55,49,59,66,60,41,107